Protein AF-A0A164PTH0-F1 (afdb_monomer_lite)

Secondary structure (DSSP, 8-state):
----TT--------EEEEEEETTEEEEEEE-TTTT-SS-EEEETT--TT---SB--S--TT-EEEEEEEE-TTSSEEEEEEEEEETTEEEEEEEEEE-SS----HHHHS----TT-SEEEEEEE-TT--EEEEEEEE---GGG-EEEEEEE-TTSPEEEEEEEHHHHHH-SS--HHHHHHHHHHHHHTT-SSTTHHHHHHHHHHHHHH-HHHHHHHHHHHHHHHHHHHT-

Radius of gyration: 20.99 Å; chains: 1; bounding box: 50×51×60 Å

Structure (mmCIF, N/CA/C/O backbone):
data_AF-A0A164PTH0-F1
#
_entry.id   AF-A0A164PTH0-F1
#
loop_
_atom_site.group_PDB
_atom_site.id
_atom_site.type_symbol
_atom_site.label_atom_id
_atom_site.label_alt_id
_atom_site.label_comp_id
_atom_site.label_asym_id
_atom_site.label_entity_id
_atom_site.label_seq_id
_atom_site.pdbx_PDB_ins_code
_atom_site.Cartn_x
_atom_site.Cartn_y
_atom_site.Cartn_z
_atom_site.occupancy
_atom_site.B_iso_or_equiv
_atom_site.auth_seq_id
_atom_site.auth_comp_id
_atom_site.auth_asym_id
_atom_site.auth_atom_id
_atom_site.pdbx_PDB_model_num
ATOM 1 N N . MET A 1 1 ? -4.132 -28.327 -14.545 1.00 36.31 1 MET A N 1
ATOM 2 C CA . MET A 1 1 ? -3.589 -27.050 -14.034 1.00 36.31 1 MET A CA 1
ATOM 3 C C . MET A 1 1 ? -3.801 -27.037 -12.522 1.00 36.31 1 MET A C 1
ATOM 5 O O . MET A 1 1 ? -4.915 -26.802 -12.074 1.00 36.31 1 MET A O 1
ATOM 9 N N . ARG A 1 2 ? -2.804 -27.461 -11.731 1.00 29.31 2 ARG A N 1
ATOM 10 C CA . ARG A 1 2 ? -2.902 -27.442 -10.261 1.00 29.31 2 ARG A CA 1
ATOM 11 C C . ARG A 1 2 ? -2.771 -25.983 -9.823 1.00 29.31 2 ARG A C 1
ATOM 13 O O . ARG A 1 2 ? -1.712 -25.403 -10.029 1.00 29.31 2 ARG A O 1
ATOM 20 N N . ARG A 1 3 ? -3.843 -25.388 -9.288 1.00 34.69 3 ARG A N 1
ATOM 21 C CA . ARG A 1 3 ? -3.743 -24.124 -8.548 1.00 34.69 3 ARG A CA 1
ATOM 22 C C . ARG A 1 3 ? -2.882 -24.399 -7.324 1.00 34.69 3 ARG A C 1
ATOM 24 O O . ARG A 1 3 ? -3.254 -25.224 -6.492 1.00 34.69 3 ARG A O 1
ATOM 31 N N . ASP A 1 4 ? -1.723 -23.763 -7.272 1.00 40.53 4 ASP A N 1
ATOM 32 C CA . ASP A 1 4 ? -0.944 -23.665 -6.050 1.00 40.53 4 ASP A CA 1
ATOM 33 C C . ASP A 1 4 ? -1.793 -22.908 -5.019 1.00 40.53 4 ASP A C 1
ATOM 35 O O . ASP A 1 4 ? -2.211 -21.778 -5.254 1.00 40.53 4 ASP A O 1
ATOM 39 N N . THR A 1 5 ? -2.136 -23.564 -3.915 1.00 41.53 5 THR A N 1
ATOM 40 C CA . THR A 1 5 ? -2.961 -23.001 -2.837 1.00 41.53 5 THR A CA 1
ATOM 41 C C . THR A 1 5 ? -2.128 -22.216 -1.820 1.00 41.53 5 THR A C 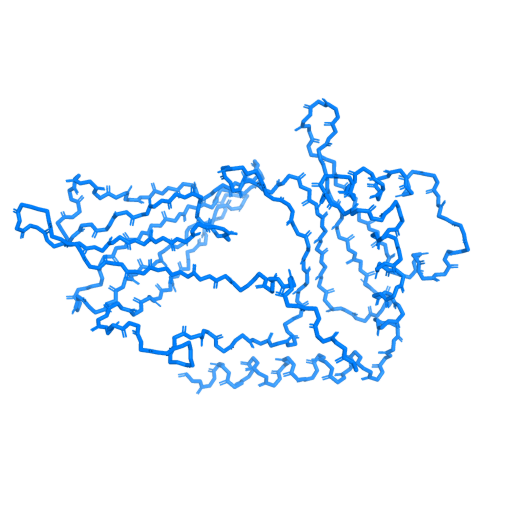1
ATOM 43 O O . THR A 1 5 ? -2.634 -21.891 -0.749 1.00 41.53 5 THR A O 1
ATOM 46 N N . ARG A 1 6 ? -0.841 -21.951 -2.102 1.00 40.50 6 ARG A N 1
ATOM 47 C CA . ARG A 1 6 ? 0.079 -21.245 -1.191 1.00 40.50 6 ARG A CA 1
ATOM 48 C C . ARG A 1 6 ? 0.377 -19.806 -1.583 1.00 40.50 6 ARG A C 1
ATOM 50 O O . ARG A 1 6 ? 1.085 -19.121 -0.849 1.00 40.50 6 ARG A O 1
ATOM 57 N N . THR A 1 7 ? -0.168 -19.309 -2.687 1.00 40.03 7 THR A N 1
ATOM 58 C CA . THR A 1 7 ? -0.122 -17.876 -2.968 1.00 40.03 7 THR A CA 1
ATOM 59 C C . THR A 1 7 ? -1.185 -17.194 -2.117 1.00 40.03 7 THR A C 1
ATOM 61 O O . THR A 1 7 ? -2.333 -17.055 -2.530 1.00 40.03 7 THR A O 1
ATOM 64 N N . SER A 1 8 ? -0.808 -16.811 -0.895 1.00 37.47 8 SER A N 1
ATOM 65 C CA . SER A 1 8 ? -1.530 -15.775 -0.162 1.00 37.47 8 SER A CA 1
ATOM 66 C C . SER A 1 8 ? -1.423 -14.505 -1.000 1.00 37.47 8 SER A C 1
ATOM 68 O O . SER A 1 8 ? -0.390 -13.830 -0.996 1.00 37.47 8 SER A O 1
ATOM 70 N N . GLU A 1 9 ? -2.447 -14.222 -1.805 1.00 41.91 9 GLU A N 1
ATOM 71 C CA . GLU A 1 9 ? -2.636 -12.867 -2.296 1.00 41.91 9 GLU A CA 1
ATOM 72 C C . GLU A 1 9 ? -2.712 -11.995 -1.042 1.00 41.91 9 GLU A C 1
ATOM 74 O O . GLU A 1 9 ? -3.534 -12.242 -0.161 1.00 41.91 9 GLU A O 1
ATOM 79 N N . LYS A 1 10 ? -1.777 -11.047 -0.898 1.00 48.31 10 LYS A N 1
ATOM 80 C CA . LYS A 1 10 ? -1.760 -10.094 0.217 1.00 48.31 10 LYS A CA 1
ATOM 81 C C . LYS A 1 10 ? -2.970 -9.169 0.084 1.00 48.31 10 LYS A C 1
ATOM 83 O O . LYS A 1 10 ? -2.839 -8.006 -0.298 1.00 48.31 10 LYS A O 1
ATOM 88 N N . GLU A 1 11 ? -4.151 -9.683 0.386 1.00 55.75 11 GLU A N 1
ATOM 89 C CA . GLU A 1 11 ? -5.319 -8.865 0.625 1.00 55.75 11 GLU A CA 1
ATOM 90 C C . GLU A 1 11 ? -5.131 -8.197 1.978 1.00 55.75 11 GLU A C 1
ATOM 92 O O . GLU A 1 11 ? -4.875 -8.821 3.009 1.00 55.75 11 GLU A O 1
ATOM 97 N N . HIS A 1 12 ? -5.157 -6.875 1.942 1.00 66.94 12 HIS A N 1
ATOM 98 C CA . HIS A 1 12 ? -5.030 -6.079 3.135 1.00 66.94 12 HIS A CA 1
ATOM 99 C C . HIS A 1 12 ? -6.406 -5.955 3.791 1.00 66.94 12 HIS A C 1
ATOM 101 O O . HIS A 1 12 ? -7.349 -5.499 3.146 1.00 66.94 12 HIS A O 1
ATOM 107 N N . VAL A 1 13 ? -6.503 -6.345 5.061 1.00 73.19 13 VAL A N 1
ATOM 108 C CA . VAL A 1 13 ? -7.739 -6.303 5.844 1.00 73.19 13 VAL A CA 1
ATOM 109 C C . VAL A 1 13 ? -7.560 -5.342 7.014 1.00 73.19 13 VAL A C 1
ATOM 111 O O . VAL A 1 13 ? -6.565 -5.419 7.734 1.00 73.19 13 VAL A O 1
ATOM 114 N N . VAL A 1 14 ? -8.552 -4.475 7.212 1.00 82.56 14 VAL A N 1
ATOM 115 C CA . VAL A 1 14 ? -8.720 -3.681 8.432 1.00 82.56 14 VAL A CA 1
ATOM 116 C C . VAL A 1 14 ? -9.814 -4.335 9.266 1.00 82.56 14 VAL A C 1
ATOM 118 O O . VAL A 1 14 ? -10.911 -4.581 8.766 1.00 82.56 14 VAL A O 1
ATOM 121 N N . ILE A 1 15 ? -9.528 -4.618 10.535 1.00 87.25 15 ILE A N 1
ATOM 122 C CA . ILE A 1 15 ? -10.497 -5.196 11.473 1.00 87.25 15 ILE A CA 1
ATOM 123 C C . ILE A 1 15 ? -10.914 -4.119 12.468 1.00 87.25 15 ILE A C 1
ATOM 125 O O . ILE A 1 15 ? -10.059 -3.481 13.081 1.00 87.25 15 ILE A O 1
ATOM 129 N N . ALA A 1 16 ? -12.220 -3.951 12.660 1.00 91.19 16 ALA A N 1
ATOM 130 C CA . ALA A 1 16 ? -12.790 -3.119 13.710 1.00 91.19 16 ALA A CA 1
ATOM 131 C C . ALA A 1 16 ? -13.497 -3.996 14.748 1.00 91.19 16 ALA A C 1
ATOM 133 O O . ALA A 1 16 ? -14.361 -4.801 14.405 1.00 91.19 16 ALA A O 1
ATOM 134 N N . LEU A 1 17 ? -13.132 -3.837 16.018 1.00 92.88 17 LEU A N 1
ATOM 135 C CA . LEU A 1 17 ? -13.728 -4.552 17.143 1.00 92.88 17 LEU A CA 1
ATOM 136 C C . LEU A 1 17 ? -14.350 -3.543 18.102 1.00 92.88 17 LEU A C 1
ATOM 138 O O . LEU A 1 17 ? -13.652 -2.678 18.627 1.00 92.88 17 LEU A O 1
ATOM 142 N N . ASN A 1 18 ? -15.648 -3.668 18.361 1.00 92.44 18 ASN A N 1
ATOM 143 C CA . ASN A 1 18 ? -16.296 -2.889 19.412 1.00 92.44 18 ASN A CA 1
ATOM 144 C C . ASN A 1 18 ? -15.846 -3.427 20.775 1.00 92.44 18 ASN A C 1
ATOM 146 O O . ASN A 1 18 ? -15.890 -4.634 21.016 1.00 92.44 18 ASN A O 1
ATOM 150 N N . ILE A 1 19 ? -15.406 -2.534 21.656 1.00 94.06 19 ILE A N 1
ATOM 151 C CA . ILE A 1 19 ? -14.901 -2.864 22.989 1.00 94.06 19 ILE A CA 1
ATOM 152 C C . ILE A 1 19 ? -15.673 -2.092 24.059 1.00 94.06 19 ILE A C 1
ATOM 154 O O . ILE A 1 19 ? -16.188 -1.000 23.817 1.00 94.06 19 ILE A O 1
ATOM 158 N N . SER A 1 20 ? -15.726 -2.662 25.259 1.00 94.50 20 SER A N 1
ATOM 159 C CA . SER A 1 20 ? -16.218 -1.994 26.461 1.00 94.50 20 SER A CA 1
ATOM 160 C C . SER A 1 20 ? -15.202 -2.191 27.578 1.00 94.50 20 SER A C 1
ATOM 162 O O . SER A 1 20 ? -14.828 -3.325 27.882 1.00 94.50 20 SER A O 1
ATOM 164 N N . LEU A 1 21 ? -14.727 -1.090 28.154 1.00 93.19 21 LEU A N 1
ATOM 165 C CA . LEU A 1 21 ? -13.748 -1.072 29.238 1.00 93.19 21 LEU A CA 1
ATOM 166 C C . LEU A 1 21 ? -14.359 -0.327 30.419 1.00 93.19 21 LEU A C 1
ATOM 168 O O . LEU A 1 21 ? -14.537 0.886 30.358 1.00 93.19 21 LEU A O 1
ATOM 172 N N . GLU A 1 22 ? -14.703 -1.056 31.481 1.00 93.69 22 GLU A N 1
ATOM 173 C CA . GLU A 1 22 ? -15.307 -0.479 32.696 1.00 93.69 22 GLU A CA 1
ATOM 174 C C . GLU A 1 22 ? -16.565 0.366 32.397 1.00 93.69 22 GLU A C 1
ATOM 176 O O . GLU A 1 22 ? -16.780 1.428 32.971 1.00 93.69 22 GLU A O 1
ATOM 181 N N . GLY A 1 23 ? -17.390 -0.086 31.446 1.00 93.81 23 GLY A N 1
ATOM 182 C CA . GLY A 1 23 ? -18.605 0.618 31.018 1.00 93.81 23 GLY A CA 1
ATOM 183 C C . GLY A 1 23 ? -18.378 1.730 29.988 1.00 93.81 23 GLY A C 1
ATOM 184 O O . GLY A 1 23 ? -19.348 2.285 29.479 1.00 93.81 23 GLY A O 1
ATOM 185 N N . ARG A 1 24 ? -17.124 2.029 29.633 1.00 95.00 24 ARG A N 1
ATOM 186 C CA . ARG A 1 24 ? -16.774 2.992 28.583 1.00 95.00 24 ARG A CA 1
ATOM 187 C C . ARG A 1 24 ? -16.676 2.297 27.235 1.00 95.00 24 ARG A C 1
ATOM 189 O O . ARG A 1 24 ? -15.965 1.300 27.097 1.00 95.00 24 ARG A O 1
ATOM 196 N N . VAL A 1 25 ? -17.368 2.836 26.239 1.00 94.31 25 VAL A N 1
ATOM 197 C CA . VAL A 1 25 ? -17.436 2.258 24.895 1.00 94.31 25 VAL A CA 1
ATOM 198 C C . VAL A 1 25 ? -16.255 2.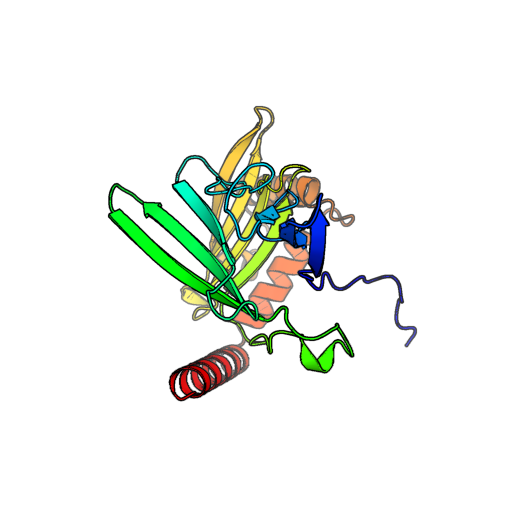730 24.050 1.00 94.31 25 VAL A C 1
ATOM 200 O O . VAL A 1 25 ? -15.795 3.872 24.147 1.00 94.31 25 VAL A O 1
ATOM 203 N N . GLY A 1 26 ? -15.758 1.841 23.198 1.00 94.62 26 GLY A N 1
ATOM 204 C CA . GLY A 1 26 ? -14.747 2.183 22.216 1.00 94.62 26 GLY A CA 1
ATOM 205 C C . GLY A 1 26 ? -14.695 1.215 21.045 1.00 94.62 26 GLY A C 1
ATOM 206 O O . GLY A 1 26 ? -15.433 0.233 20.975 1.00 94.62 26 GLY A O 1
ATOM 207 N N . VAL A 1 27 ? -13.775 1.496 20.130 1.00 95.62 27 VAL A N 1
ATOM 208 C CA . VAL A 1 27 ? -13.462 0.657 18.974 1.00 95.62 27 VAL A CA 1
ATOM 209 C C . VAL A 1 27 ? -11.958 0.415 18.929 1.00 95.62 27 VAL A C 1
ATOM 211 O O . VAL A 1 27 ? -11.161 1.340 19.081 1.00 95.62 27 VAL A O 1
ATOM 214 N N . LEU A 1 28 ? -11.563 -0.832 18.707 1.00 95.19 28 LEU A N 1
ATOM 215 C CA . LEU A 1 28 ? -10.195 -1.242 18.425 1.00 95.19 28 LEU A CA 1
ATOM 216 C C . LEU A 1 28 ? -10.051 -1.486 16.921 1.00 95.19 28 LEU A C 1
ATOM 218 O O . LEU A 1 28 ? -10.720 -2.360 16.373 1.00 95.19 28 LEU A O 1
ATOM 222 N N . ILE A 1 29 ? -9.167 -0.734 16.267 1.00 92.62 29 ILE A N 1
ATOM 223 C CA . ILE A 1 29 ? -8.817 -0.915 14.855 1.00 92.62 29 ILE A CA 1
ATOM 224 C C . ILE A 1 29 ? -7.488 -1.663 14.749 1.00 92.62 29 ILE A C 1
ATOM 226 O O . ILE A 1 29 ? -6.478 -1.258 15.336 1.00 92.62 29 ILE A O 1
ATOM 230 N N . LEU A 1 30 ? -7.488 -2.739 13.965 1.00 89.62 30 LEU A N 1
ATOM 231 C CA . LEU A 1 30 ? -6.312 -3.514 13.591 1.00 89.62 30 LEU A CA 1
ATOM 232 C C . LEU A 1 30 ? -6.107 -3.393 12.078 1.00 89.62 30 LEU A C 1
ATOM 234 O O . LEU A 1 30 ? -6.793 -4.034 11.289 1.00 89.62 30 LEU A O 1
ATOM 238 N N . ASP A 1 31 ? -5.147 -2.556 11.701 1.00 80.12 31 ASP A N 1
ATOM 239 C CA . ASP A 1 31 ? -4.709 -2.283 10.323 1.00 80.12 31 ASP A CA 1
ATOM 240 C C . ASP A 1 31 ? -3.244 -2.758 10.131 1.00 80.12 31 ASP A C 1
ATOM 242 O O . ASP A 1 31 ? -2.400 -2.170 9.447 1.00 80.12 31 ASP A O 1
ATOM 246 N N . THR A 1 32 ? -2.884 -3.833 10.839 1.00 62.47 32 THR A N 1
ATOM 247 C CA . THR A 1 32 ? -1.504 -4.315 10.905 1.00 62.47 32 THR A CA 1
ATOM 248 C C . THR A 1 32 ? -1.106 -4.944 9.573 1.00 62.47 32 THR A C 1
ATOM 250 O O . THR A 1 32 ? -1.461 -6.083 9.284 1.00 62.47 32 THR A O 1
ATOM 253 N N . GLY A 1 33 ? -0.356 -4.201 8.756 1.00 54.16 33 GLY A N 1
ATOM 254 C CA . GLY A 1 33 ? 0.226 -4.714 7.511 1.00 54.16 33 GLY A CA 1
ATOM 255 C C . GLY A 1 33 ? 0.267 -3.733 6.342 1.00 54.16 33 GLY A C 1
ATOM 256 O O . GLY A 1 33 ? 0.946 -4.022 5.356 1.00 54.16 33 GLY A O 1
ATOM 257 N N . TYR A 1 34 ? -0.399 -2.576 6.433 1.00 63.81 34 TYR A N 1
ATOM 258 C CA . TYR A 1 34 ? -0.449 -1.632 5.312 1.00 63.81 34 TYR A CA 1
ATOM 259 C C . TYR A 1 34 ? -0.136 -0.196 5.714 1.00 63.81 34 TYR A C 1
ATOM 261 O O . TYR A 1 34 ? 0.903 0.327 5.289 1.00 63.81 34 TYR A O 1
ATOM 269 N N . HIS A 1 35 ? -0.967 0.425 6.556 1.00 64.50 35 HIS A N 1
ATOM 270 C CA . HIS A 1 35 ? -0.771 1.824 6.935 1.00 64.50 35 HIS A CA 1
ATOM 271 C C . HIS A 1 35 ? -0.405 2.029 8.405 1.00 64.50 35 HIS A C 1
ATOM 273 O O . HIS A 1 35 ? 0.385 2.933 8.692 1.00 64.50 35 HIS A O 1
ATOM 279 N N . VAL A 1 36 ? -0.905 1.197 9.325 1.00 77.56 36 VAL A N 1
ATOM 280 C CA . VAL A 1 36 ? -0.664 1.375 10.764 1.00 77.56 36 VAL A CA 1
ATOM 281 C C . VAL A 1 36 ? 0.032 0.154 11.388 1.00 77.56 36 VAL A C 1
ATOM 283 O O . VAL A 1 36 ? -0.525 -0.937 11.425 1.00 77.56 36 VAL A O 1
ATOM 286 N N . PRO A 1 37 ? 1.244 0.303 11.955 1.00 73.44 37 PRO A N 1
ATOM 287 C CA . PRO A 1 37 ? 2.018 -0.825 12.489 1.00 73.44 37 PRO A CA 1
ATOM 288 C C . PRO A 1 37 ? 1.599 -1.264 13.900 1.00 73.44 37 PRO A C 1
ATOM 290 O O . PRO A 1 37 ? 2.345 -1.964 14.579 1.00 73.44 37 PRO A O 1
ATOM 293 N N . ARG A 1 38 ? 0.456 -0.788 14.395 1.00 82.06 38 ARG A N 1
ATOM 294 C CA . ARG A 1 38 ? 0.022 -0.978 15.779 1.00 82.06 38 ARG A CA 1
ATOM 295 C C . ARG A 1 38 ? -1.502 -0.994 15.888 1.00 82.06 38 ARG A C 1
ATOM 297 O O . ARG A 1 38 ? -2.162 -0.373 15.058 1.00 82.06 38 ARG A O 1
ATOM 304 N N . PRO A 1 39 ? -2.064 -1.624 16.925 1.00 89.62 39 PRO A N 1
ATOM 305 C CA . PRO A 1 39 ? -3.471 -1.449 17.253 1.00 89.62 39 PRO A CA 1
ATOM 306 C C . PRO A 1 39 ? -3.794 0.018 17.569 1.00 89.62 39 PRO A C 1
ATOM 308 O O . PRO A 1 39 ? -2.990 0.712 18.200 1.00 89.62 39 PRO A O 1
ATOM 311 N N . VAL A 1 40 ? -4.970 0.482 17.149 1.00 93.06 40 VAL A N 1
ATOM 312 C CA . VAL A 1 40 ? -5.482 1.822 17.466 1.00 93.06 40 VAL A CA 1
ATOM 313 C C . VAL A 1 40 ? -6.732 1.673 18.320 1.00 93.06 40 VAL A C 1
ATOM 315 O O . VAL A 1 40 ? -7.722 1.100 17.877 1.00 93.06 40 VAL A O 1
ATOM 318 N N . ILE A 1 41 ? -6.682 2.188 19.545 1.00 95.75 41 ILE A N 1
ATOM 319 C CA . ILE A 1 41 ? -7.817 2.198 20.471 1.00 95.75 41 ILE A CA 1
ATOM 320 C C . ILE A 1 41 ? -8.503 3.559 20.412 1.00 95.7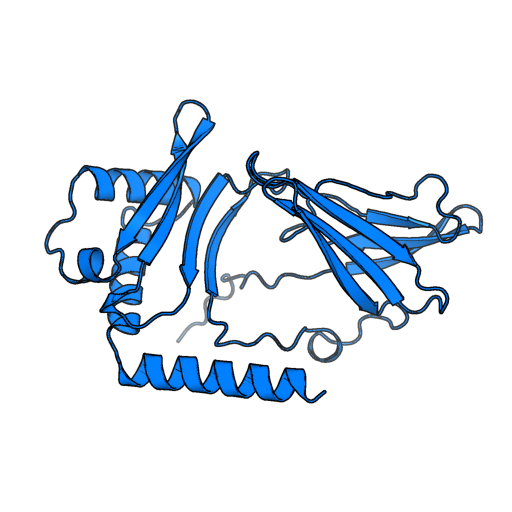5 41 ILE A C 1
ATOM 322 O O . ILE A 1 41 ? -7.867 4.599 20.600 1.00 95.75 41 ILE A O 1
ATOM 326 N N . ILE A 1 42 ? -9.811 3.536 20.186 1.00 96.62 42 ILE A N 1
ATOM 327 C CA . ILE A 1 42 ? -10.660 4.708 20.015 1.00 96.62 42 ILE A CA 1
ATOM 328 C C . ILE A 1 42 ? -11.730 4.661 21.099 1.00 96.62 42 ILE A C 1
ATOM 330 O O . ILE A 1 42 ? -12.763 4.024 20.924 1.00 96.62 42 ILE A O 1
ATOM 334 N N . MET A 1 43 ? -11.485 5.318 22.230 1.00 96.62 43 MET A N 1
ATOM 335 C CA . MET A 1 43 ? -12.517 5.495 23.256 1.00 96.62 43 MET A CA 1
ATOM 336 C C . MET A 1 43 ? -13.443 6.658 22.897 1.00 96.62 43 MET A C 1
ATOM 338 O O . MET A 1 43 ? -12.967 7.682 22.396 1.00 96.62 43 MET A O 1
ATOM 342 N N . GLU A 1 44 ? -14.738 6.508 23.177 1.00 95.50 44 GLU A N 1
ATOM 343 C CA . GLU A 1 44 ? -15.753 7.555 22.991 1.00 95.50 44 GLU A CA 1
ATOM 344 C C . GLU A 1 44 ? -15.447 8.810 23.829 1.00 95.50 44 GLU A C 1
ATOM 346 O O . GLU A 1 44 ? -15.516 9.931 23.327 1.00 95.50 44 GLU A O 1
ATOM 351 N N . ASP A 1 45 ? -15.007 8.616 25.075 1.00 95.25 45 ASP A N 1
ATOM 352 C CA . ASP A 1 45 ? -14.631 9.680 26.017 1.00 95.25 45 ASP A CA 1
ATOM 353 C C . ASP A 1 45 ? -13.277 10.347 25.705 1.00 95.25 45 ASP A C 1
ATOM 355 O O . ASP A 1 45 ? -12.917 11.349 26.323 1.00 95.25 45 ASP A O 1
ATOM 359 N N . ARG A 1 46 ? -12.517 9.793 24.748 1.00 95.75 46 ARG A N 1
ATOM 360 C CA . ARG A 1 46 ? -11.146 10.194 24.380 1.00 95.75 46 ARG A CA 1
ATOM 361 C C . ARG A 1 46 ? -10.131 10.144 25.529 1.00 95.75 46 ARG A C 1
ATOM 363 O O . ARG A 1 46 ? -9.039 10.700 25.399 1.00 95.75 46 ARG A O 1
ATOM 370 N N . LEU A 1 47 ? -10.448 9.467 26.628 1.00 95.75 47 LEU A N 1
ATOM 371 C CA . LEU A 1 47 ? -9.526 9.257 27.740 1.00 95.75 47 LEU A CA 1
ATOM 372 C C . LEU A 1 47 ? -8.710 7.985 27.515 1.00 95.75 47 LEU A C 1
ATOM 374 O O . LEU A 1 47 ? -9.049 7.140 26.685 1.00 95.75 47 LEU A O 1
ATOM 378 N N . TYR A 1 48 ? -7.620 7.825 28.270 1.00 94.69 48 TYR A N 1
ATOM 379 C CA . TYR A 1 48 ? -6.818 6.601 28.234 1.00 94.69 48 TYR A CA 1
ATOM 380 C C . TYR A 1 48 ? -7.727 5.355 28.368 1.00 94.69 48 TYR A C 1
ATOM 382 O O . TYR A 1 48 ? -8.588 5.326 29.262 1.00 94.69 48 TYR A O 1
ATOM 390 N N . PRO A 1 49 ? -7.572 4.334 27.498 1.00 95.19 49 PRO A N 1
ATOM 391 C CA . PRO A 1 49 ? -6.460 4.083 26.561 1.00 95.19 49 PRO A CA 1
ATOM 392 C C . PRO A 1 49 ? -6.618 4.630 25.120 1.00 95.19 49 PRO A C 1
ATOM 394 O O . PRO A 1 49 ? -6.014 4.087 24.195 1.00 95.19 49 PRO A O 1
ATOM 397 N N . HIS A 1 50 ? -7.397 5.695 24.891 1.00 96.56 50 HIS A N 1
ATOM 398 C CA . HIS A 1 50 ? -7.521 6.341 23.575 1.00 96.56 50 HIS A CA 1
ATOM 399 C C . HIS A 1 50 ? -6.152 6.715 22.971 1.00 96.56 50 HIS A C 1
ATOM 401 O O . HIS A 1 50 ? -5.297 7.298 23.636 1.00 96.56 50 HIS A O 1
ATOM 407 N N . THR A 1 51 ? -5.948 6.394 21.691 1.00 95.19 51 THR A N 1
ATOM 408 C CA . THR A 1 51 ? -4.639 6.515 21.024 1.00 95.19 51 THR A CA 1
ATOM 409 C C . THR A 1 51 ? -4.290 7.945 20.603 1.00 95.19 51 THR A C 1
ATOM 411 O O . THR A 1 51 ? -3.123 8.329 20.686 1.00 95.19 51 THR A O 1
ATOM 414 N N . GLY A 1 52 ? -5.268 8.728 20.139 1.00 93.38 52 GLY A N 1
ATOM 415 C CA . GLY A 1 52 ? -5.054 10.084 19.625 1.00 93.38 52 GLY A CA 1
ATOM 416 C C . GLY A 1 52 ? -4.164 10.146 18.378 1.00 93.38 52 GLY A C 1
ATOM 417 O O . GLY A 1 52 ? -4.030 9.173 17.635 1.00 93.38 52 GLY A O 1
ATOM 418 N N . TRP A 1 53 ? -3.539 11.306 18.151 1.00 92.50 53 TRP A N 1
ATOM 419 C CA . TRP A 1 53 ? -2.660 11.542 17.004 1.00 92.50 53 TRP A CA 1
ATOM 420 C C . TRP A 1 53 ? -1.362 10.741 17.079 1.00 92.50 53 TRP A C 1
ATOM 422 O O . TRP A 1 53 ? -0.666 10.739 18.096 1.00 92.50 53 TRP A O 1
ATOM 432 N N . PHE A 1 54 ? -0.962 10.140 15.961 1.00 88.75 54 PHE A N 1
ATOM 433 C CA . PHE A 1 54 ? 0.292 9.405 15.887 1.00 88.75 54 PHE A CA 1
ATOM 434 C C . PHE A 1 54 ? 0.930 9.391 14.511 1.00 88.75 54 PHE A C 1
ATOM 436 O O . PHE A 1 54 ? 0.270 9.574 13.499 1.00 88.75 54 PHE A O 1
ATOM 443 N N . LYS A 1 55 ? 2.237 9.127 14.470 1.00 84.62 55 LYS A N 1
ATOM 444 C CA . LYS A 1 55 ? 2.964 8.917 13.220 1.00 84.62 55 LYS A CA 1
ATOM 445 C C . LYS A 1 55 ? 2.797 7.451 12.777 1.00 84.62 55 LYS A C 1
ATOM 447 O O . LYS A 1 55 ? 3.358 6.582 13.450 1.00 84.62 55 LYS A O 1
ATOM 452 N N . PRO A 1 56 ? 2.056 7.140 11.695 1.00 73.62 56 PRO A N 1
ATOM 453 C CA . PRO A 1 56 ? 2.214 5.854 11.018 1.00 73.62 56 PRO A CA 1
ATOM 454 C C . PRO A 1 56 ? 3.659 5.778 10.503 1.00 73.62 56 PRO A C 1
ATOM 456 O O . PRO A 1 56 ? 4.209 6.803 10.097 1.00 73.62 56 PRO A O 1
ATOM 459 N N . GLY A 1 57 ? 4.318 4.620 10.579 1.00 65.44 57 GLY A N 1
ATOM 460 C CA . GLY A 1 57 ? 5.727 4.470 10.172 1.00 65.44 57 GLY A CA 1
ATOM 461 C C . GLY A 1 57 ? 6.048 5.148 8.825 1.00 65.44 57 GLY A C 1
ATOM 462 O O . GLY A 1 57 ? 5.192 5.241 7.946 1.00 65.44 57 GLY A O 1
ATOM 463 N N . GLY A 1 58 ? 7.266 5.671 8.649 1.00 59.97 58 GLY A N 1
ATOM 464 C CA . GLY A 1 58 ? 7.598 6.445 7.445 1.00 59.97 58 GLY A CA 1
ATOM 465 C C . GLY A 1 58 ? 8.918 7.217 7.494 1.00 59.97 58 GLY A C 1
ATOM 466 O O . GLY A 1 58 ? 9.482 7.463 8.564 1.00 59.97 58 GLY A O 1
ATOM 467 N N . THR A 1 59 ? 9.391 7.616 6.310 1.00 53.25 59 THR A N 1
ATOM 468 C CA . THR A 1 59 ? 10.699 8.255 6.081 1.00 53.25 59 THR A CA 1
ATOM 469 C C . THR A 1 59 ? 10.777 9.673 6.669 1.00 53.25 59 THR A C 1
ATOM 471 O O . THR A 1 59 ? 9.774 10.278 7.051 1.00 53.25 59 THR A O 1
ATOM 474 N N . SER A 1 60 ? 11.989 10.220 6.787 1.00 56.84 60 SER A N 1
ATOM 475 C CA . SER A 1 60 ? 12.254 11.545 7.374 1.00 56.84 60 SER A CA 1
ATOM 476 C C . SER A 1 60 ? 11.773 12.730 6.521 1.00 56.84 60 SER A C 1
ATOM 478 O O . SER A 1 60 ? 11.740 13.853 7.019 1.00 56.84 60 SER A O 1
ATOM 480 N N . ARG A 1 61 ? 11.394 12.506 5.253 1.00 57.50 61 ARG A N 1
ATOM 481 C CA . ARG A 1 61 ? 11.082 13.574 4.281 1.00 57.50 61 ARG A CA 1
ATOM 482 C C . ARG A 1 61 ? 9.645 14.113 4.355 1.00 57.50 61 ARG A C 1
ATOM 484 O O . ARG A 1 61 ? 9.407 15.228 3.901 1.00 57.50 61 ARG A O 1
ATOM 491 N N . SER A 1 62 ? 8.700 13.363 4.920 1.00 62.53 62 SER A N 1
ATOM 492 C CA . SER A 1 62 ? 7.294 13.774 5.065 1.00 62.53 62 SER A CA 1
ATOM 493 C C . SER A 1 62 ? 6.772 13.405 6.449 1.00 62.53 62 SER A C 1
ATOM 495 O O . SER A 1 62 ? 6.900 12.255 6.880 1.00 62.53 62 SER A O 1
ATOM 497 N N . ARG A 1 63 ? 6.154 14.362 7.153 1.00 77.94 63 ARG A N 1
ATOM 498 C CA . ARG A 1 63 ? 5.502 14.088 8.439 1.00 77.94 63 ARG A CA 1
ATOM 499 C C . ARG A 1 63 ? 4.018 13.856 8.189 1.00 77.94 63 ARG A C 1
ATOM 501 O O . ARG A 1 63 ? 3.252 14.807 8.095 1.00 77.94 63 ARG A O 1
ATOM 508 N N . ARG A 1 64 ? 3.636 12.585 8.089 1.00 85.06 64 ARG A N 1
ATOM 509 C CA . ARG A 1 64 ? 2.238 12.148 8.075 1.00 85.06 64 ARG A CA 1
ATOM 510 C C . ARG A 1 64 ? 1.824 11.766 9.495 1.00 85.06 64 ARG A C 1
ATOM 512 O O . ARG A 1 64 ? 2.597 11.107 10.192 1.00 85.06 64 ARG A O 1
ATOM 519 N N . LEU A 1 65 ? 0.656 12.211 9.938 1.00 88.88 65 LEU A N 1
ATOM 520 C CA . LEU A 1 65 ? 0.064 11.900 11.237 1.00 88.88 65 LEU A CA 1
ATOM 521 C C . LEU A 1 65 ? -1.358 11.398 11.024 1.00 88.88 65 LEU A C 1
ATOM 523 O O . LEU A 1 65 ? -2.083 11.959 10.209 1.00 88.88 65 LEU A O 1
ATOM 527 N N . TYR A 1 66 ? -1.745 10.364 11.756 1.00 91.44 66 TYR A N 1
ATOM 528 C CA . TYR A 1 66 ? -3.087 9.798 11.745 1.00 91.44 66 TYR A CA 1
ATOM 529 C C . TYR A 1 66 ? -3.776 10.027 13.076 1.00 91.44 66 TYR A C 1
ATOM 531 O O . TYR A 1 66 ? -3.123 10.016 14.120 1.00 91.44 66 TYR A O 1
ATOM 539 N N . ASN A 1 67 ? -5.092 10.170 13.031 1.00 94.06 67 ASN A N 1
ATOM 540 C CA . ASN A 1 67 ? -5.951 10.212 14.199 1.00 94.06 67 ASN A CA 1
ATOM 541 C C . ASN A 1 67 ? -7.253 9.485 13.895 1.00 94.06 67 ASN A C 1
ATOM 543 O O . ASN A 1 67 ? -7.804 9.624 12.809 1.00 94.06 67 ASN A O 1
ATOM 547 N N . TYR A 1 68 ? -7.726 8.706 14.860 1.00 94.81 68 TYR A N 1
ATOM 548 C CA . TYR A 1 68 ? -8.965 7.959 14.733 1.00 94.81 68 TYR A CA 1
ATOM 549 C C . TYR A 1 68 ? -9.898 8.367 15.863 1.00 94.81 68 TYR A C 1
ATOM 551 O O . TYR A 1 68 ? -9.527 8.305 17.037 1.00 94.81 68 TYR A O 1
ATOM 559 N N . THR A 1 69 ? -11.109 8.788 15.518 1.00 96.06 69 THR A N 1
ATOM 560 C CA . THR A 1 69 ? -12.120 9.208 16.493 1.00 96.06 69 THR A CA 1
ATOM 561 C C . THR A 1 69 ? -13.462 8.570 16.181 1.00 96.06 69 THR A C 1
ATOM 563 O O . THR A 1 69 ? -13.760 8.256 15.031 1.00 96.06 69 THR A O 1
ATOM 566 N N . LEU A 1 70 ? -14.279 8.339 17.208 1.00 94.62 70 LEU A N 1
ATOM 567 C CA . LEU A 1 70 ? -15.639 7.865 16.992 1.00 94.62 70 LEU A CA 1
ATOM 568 C C . LEU A 1 70 ? -16.468 9.017 16.417 1.00 94.62 70 LEU A C 1
ATOM 570 O O . LEU A 1 70 ? -16.468 10.125 16.960 1.00 94.62 70 LEU A O 1
ATOM 574 N N . HIS A 1 71 ? -17.163 8.763 15.313 1.00 94.25 71 HIS A N 1
ATOM 575 C CA . HIS A 1 71 ? -18.119 9.715 14.769 1.00 94.25 71 HIS A CA 1
ATOM 576 C C . HIS A 1 71 ? -19.297 9.869 15.752 1.00 94.25 71 HIS A C 1
ATOM 578 O O . HIS A 1 71 ? -19.713 8.864 16.330 1.00 94.25 71 HIS A O 1
ATOM 584 N N . PRO A 1 72 ? -19.908 11.061 15.905 1.00 90.00 72 PRO A N 1
ATOM 585 C CA . PRO A 1 72 ? -21.014 11.282 16.847 1.00 90.00 72 PRO A CA 1
ATOM 586 C C . PRO A 1 72 ? -22.220 10.346 16.684 1.00 90.00 72 PRO A C 1
ATOM 588 O O . PRO A 1 72 ? -22.982 10.148 17.619 1.00 90.00 72 PRO A O 1
ATOM 591 N N . SER A 1 73 ? -22.405 9.752 15.502 1.00 90.12 73 SER A N 1
ATOM 592 C CA . SER A 1 73 ? -23.455 8.747 15.284 1.00 90.12 73 SER A CA 1
ATOM 593 C C . SER A 1 73 ? -23.174 7.395 15.951 1.00 90.12 73 SER A C 1
ATOM 595 O O . SER A 1 73 ? -24.050 6.534 15.937 1.00 90.12 73 SER A O 1
ATOM 597 N N . GLY A 1 74 ? -21.951 7.154 16.432 1.00 86.50 74 GLY A N 1
ATOM 598 C CA . GLY A 1 74 ? -21.490 5.864 16.954 1.00 86.50 74 GLY A CA 1
ATOM 599 C C . GLY A 1 74 ? -21.365 4.759 15.898 1.00 86.50 74 GLY A C 1
ATOM 600 O O . GLY A 1 74 ? -21.008 3.631 16.223 1.00 86.50 74 GLY A O 1
ATOM 601 N N . ARG A 1 75 ? -21.672 5.059 14.627 1.00 90.31 75 ARG A N 1
ATOM 602 C CA . ARG A 1 75 ? -21.692 4.068 13.537 1.00 90.31 75 ARG A CA 1
ATOM 603 C C . ARG A 1 75 ? -20.432 4.040 12.688 1.00 90.31 75 ARG A C 1
ATOM 605 O O . ARG A 1 75 ? -20.235 3.101 11.920 1.00 90.31 75 ARG A O 1
ATOM 612 N N . TYR A 1 76 ? -19.636 5.095 12.789 1.00 93.25 76 TYR A N 1
ATOM 613 C CA . TYR A 1 76 ? -18.434 5.269 11.999 1.00 93.25 76 TYR A CA 1
ATOM 614 C C . TYR A 1 76 ? -17.264 5.624 12.898 1.00 93.25 76 TYR A C 1
ATOM 616 O O . TYR A 1 76 ? -17.417 6.285 13.927 1.00 93.25 76 TYR A O 1
ATOM 624 N N . VAL A 1 77 ? -16.085 5.247 12.443 1.00 94.44 77 VAL A N 1
ATOM 625 C CA . VAL A 1 77 ? -14.822 5.809 12.885 1.00 94.44 77 VAL A CA 1
ATOM 626 C C . VAL A 1 77 ? -14.374 6.818 11.834 1.00 94.44 77 VAL A C 1
ATOM 628 O O . VAL A 1 77 ? -14.302 6.496 10.649 1.00 94.44 77 VAL A O 1
ATOM 631 N N . LEU A 1 78 ? -14.088 8.039 12.271 1.00 94.56 78 LEU A N 1
ATOM 632 C CA . LEU A 1 78 ? -13.425 9.058 11.473 1.00 94.56 78 LEU A CA 1
ATOM 633 C C . LEU A 1 78 ? -11.918 8.813 11.532 1.00 94.56 78 LEU A C 1
ATOM 635 O O . LEU A 1 78 ? -11.347 8.747 12.622 1.00 94.56 78 LEU A O 1
ATOM 639 N N . TRP A 1 79 ? -11.294 8.681 10.369 1.00 93.00 79 TRP A N 1
ATOM 640 C CA . TRP A 1 79 ? -9.852 8.576 10.204 1.00 93.00 79 TRP A CA 1
ATOM 641 C C . TRP A 1 79 ? -9.334 9.852 9.549 1.00 93.00 79 TRP A C 1
ATOM 643 O O . TRP A 1 79 ? -9.508 10.058 8.351 1.00 93.00 79 TRP A O 1
ATOM 653 N N . ASP A 1 80 ? -8.680 10.692 10.344 1.00 93.00 80 ASP A N 1
ATOM 654 C CA . ASP A 1 80 ? -8.037 11.913 9.879 1.00 93.00 80 ASP A CA 1
ATOM 655 C C . ASP A 1 80 ? -6.563 11.661 9.571 1.00 93.00 80 ASP A C 1
ATOM 657 O O . ASP A 1 80 ? -5.825 11.031 10.341 1.00 93.00 80 ASP A O 1
ATOM 661 N N . VAL A 1 81 ? -6.121 12.215 8.453 1.00 90.81 81 VAL A N 1
ATOM 662 C CA . VAL A 1 81 ? -4.746 12.211 7.987 1.00 90.81 81 VAL A CA 1
ATOM 663 C C . VAL A 1 81 ? -4.283 13.649 7.869 1.00 90.81 81 VAL A C 1
ATOM 665 O O . VAL A 1 81 ? -4.833 14.424 7.100 1.00 90.81 81 VAL A O 1
ATOM 668 N N . LYS A 1 82 ? -3.215 13.982 8.587 1.00 91.31 82 LYS A N 1
ATOM 669 C CA . LYS A 1 82 ? -2.494 15.243 8.443 1.00 91.31 82 LYS A CA 1
ATOM 670 C C . LYS A 1 82 ? -1.156 14.973 7.776 1.00 91.31 82 LYS A C 1
ATOM 672 O O . LYS A 1 82 ? -0.329 14.243 8.327 1.00 91.31 82 LYS A O 1
ATOM 677 N N . GLU A 1 83 ? -0.920 15.555 6.612 1.00 87.75 83 GLU A N 1
ATOM 678 C CA . GLU A 1 83 ? 0.353 15.479 5.906 1.00 87.75 83 GLU A CA 1
ATOM 679 C C . GLU A 1 83 ? 1.030 16.850 5.873 1.00 87.75 83 GLU A C 1
ATOM 681 O O . GLU A 1 83 ? 0.465 17.834 5.414 1.00 87.75 83 GLU A O 1
ATOM 686 N N . ILE A 1 84 ? 2.265 16.912 6.378 1.00 83.62 84 ILE A N 1
ATOM 687 C CA . ILE A 1 84 ? 3.085 18.122 6.369 1.00 83.62 84 ILE A CA 1
ATOM 688 C C . ILE A 1 84 ? 4.254 17.903 5.410 1.00 83.62 84 ILE A C 1
ATOM 690 O O . ILE A 1 84 ? 5.164 17.104 5.682 1.00 83.62 84 ILE A O 1
ATOM 694 N N . ARG A 1 85 ? 4.248 18.636 4.293 1.00 80.19 85 ARG A N 1
ATOM 695 C CA . ARG A 1 85 ? 5.308 18.624 3.274 1.00 80.19 85 ARG A CA 1
ATOM 696 C C . ARG A 1 85 ? 5.805 20.042 3.036 1.00 80.19 85 ARG A C 1
ATOM 698 O O . ARG A 1 85 ? 5.042 20.921 2.663 1.00 80.19 85 ARG A O 1
ATOM 705 N N . LYS A 1 86 ? 7.109 20.269 3.236 1.00 80.00 86 LYS A N 1
ATOM 706 C CA . LYS A 1 86 ? 7.761 21.580 3.022 1.00 80.00 86 LYS A CA 1
ATOM 707 C C . LYS A 1 86 ? 7.039 22.758 3.715 1.00 80.00 86 LYS A C 1
ATOM 709 O O . LYS A 1 86 ? 7.014 23.860 3.185 1.00 80.00 86 LYS A O 1
ATOM 714 N N . GLY A 1 87 ? 6.452 22.517 4.890 1.00 78.81 87 GLY A N 1
ATOM 715 C CA . GLY A 1 87 ? 5.724 23.529 5.665 1.00 78.81 87 GLY A CA 1
ATOM 716 C C . GLY A 1 87 ? 4.257 23.730 5.271 1.00 78.81 87 GLY A C 1
ATOM 717 O O . GLY A 1 87 ? 3.561 24.457 5.969 1.00 78.81 87 GLY A O 1
ATOM 718 N N . ILE A 1 88 ? 3.775 23.072 4.214 1.00 82.56 88 ILE A N 1
ATOM 719 C CA . ILE A 1 88 ? 2.355 23.052 3.845 1.00 82.56 88 ILE A CA 1
ATOM 720 C C . ILE A 1 88 ? 1.694 21.876 4.562 1.00 82.56 88 ILE A C 1
ATOM 722 O O . ILE A 1 88 ? 2.223 20.761 4.533 1.00 82.56 88 ILE A O 1
ATOM 726 N N . GLU A 1 89 ? 0.573 22.150 5.226 1.00 87.12 89 GLU A N 1
ATOM 727 C CA . GLU A 1 89 ? -0.258 21.158 5.902 1.00 87.12 89 GLU A CA 1
ATOM 728 C C . GLU A 1 89 ? -1.506 20.871 5.062 1.00 87.12 89 GLU A C 1
ATOM 730 O O . GLU A 1 89 ? -2.283 21.776 4.768 1.00 87.12 89 GLU A O 1
ATOM 735 N N . GLU A 1 90 ? -1.696 19.605 4.708 1.00 88.88 90 GLU A N 1
ATOM 736 C CA . GLU A 1 90 ? -2.890 19.093 4.040 1.00 88.88 90 GLU A CA 1
ATOM 737 C C . GLU A 1 90 ? -3.595 18.114 4.983 1.00 88.88 90 GLU A C 1
ATOM 739 O O . GLU A 1 90 ? -2.947 17.292 5.642 1.00 88.88 90 GLU A O 1
ATOM 744 N N . CYS A 1 91 ? -4.921 18.225 5.075 1.00 88.75 91 CYS A N 1
ATOM 745 C CA . CYS A 1 91 ? -5.752 17.333 5.875 1.00 88.75 91 CYS A CA 1
ATOM 746 C C . CYS A 1 91 ? -6.749 16.599 4.980 1.00 88.75 91 CYS A C 1
ATOM 748 O O . CYS A 1 91 ? -7.458 17.223 4.193 1.00 88.75 91 CYS A O 1
ATOM 750 N N . GLU A 1 92 ? -6.825 15.287 5.150 1.00 90.19 92 GLU A N 1
ATOM 751 C CA . GLU A 1 92 ? -7.798 14.416 4.499 1.00 90.19 92 GLU A CA 1
ATOM 752 C C . GLU A 1 92 ? -8.512 13.595 5.572 1.00 90.19 92 GLU A C 1
ATOM 754 O O . GLU A 1 92 ? -7.896 13.207 6.567 1.00 90.19 92 GLU A O 1
ATOM 759 N N . SER A 1 93 ? -9.791 13.299 5.362 1.00 89.25 93 SER A N 1
ATOM 760 C CA . SER A 1 93 ? -10.582 12.477 6.281 1.00 89.25 93 SER A CA 1
ATOM 761 C C . SER A 1 93 ? -11.281 11.353 5.527 1.00 89.25 93 SER A C 1
ATOM 763 O O . SER A 1 93 ? -11.816 11.557 4.438 1.00 89.25 93 SER A O 1
ATOM 765 N N . ALA A 1 94 ? -11.312 10.172 6.135 1.00 88.31 94 ALA A N 1
ATOM 766 C CA . ALA A 1 94 ? -12.056 9.011 5.667 1.00 88.31 94 ALA A CA 1
ATOM 767 C C . ALA A 1 94 ? -12.995 8.497 6.767 1.00 88.31 94 ALA A C 1
ATOM 769 O O . ALA A 1 94 ? -12.780 8.739 7.955 1.00 88.31 94 ALA A O 1
ATOM 770 N N . LEU A 1 95 ? -14.038 7.765 6.374 1.00 89.69 95 LEU A N 1
ATOM 771 C CA . LEU A 1 95 ? -14.981 7.127 7.292 1.00 89.69 95 LEU A CA 1
ATOM 772 C C . LEU A 1 95 ? -14.881 5.607 7.179 1.00 89.69 95 LEU A C 1
ATOM 774 O O . LEU A 1 95 ? -14.908 5.052 6.084 1.00 89.69 95 LEU A O 1
ATOM 778 N N . ILE A 1 96 ? -14.823 4.937 8.326 1.00 88.06 96 ILE A N 1
ATOM 779 C CA . ILE A 1 96 ? -14.867 3.478 8.442 1.00 88.06 96 ILE A CA 1
ATOM 780 C C . ILE A 1 96 ? -16.184 3.118 9.116 1.00 88.06 96 ILE A C 1
ATOM 782 O O . ILE A 1 96 ? -16.432 3.544 10.241 1.00 88.06 96 ILE A O 1
ATOM 786 N N . TYR A 1 97 ? -17.044 2.352 8.451 1.00 87.81 97 TYR A N 1
ATOM 787 C CA . TYR A 1 97 ? -18.296 1.885 9.046 1.00 87.81 97 TYR A CA 1
ATOM 788 C C . TYR A 1 97 ? -18.039 0.720 10.009 1.00 87.81 97 TYR A C 1
ATOM 790 O O . TYR A 1 97 ? -17.399 -0.260 9.637 1.00 87.81 97 TYR A O 1
ATOM 798 N N . THR A 1 98 ? -18.537 0.822 11.244 1.00 89.44 98 THR A N 1
ATOM 799 C CA . THR A 1 98 ? -18.260 -0.144 12.330 1.00 89.44 98 THR A CA 1
ATOM 800 C C . THR A 1 98 ? -19.520 -0.673 13.020 1.00 89.44 98 THR A C 1
ATOM 802 O O . THR A 1 98 ? -19.436 -1.424 13.992 1.00 89.44 98 THR A O 1
ATOM 805 N N . HIS A 1 99 ? -20.709 -0.294 12.540 1.00 86.75 99 HIS A N 1
ATOM 806 C CA . HIS A 1 99 ? -21.978 -0.642 13.189 1.00 86.75 99 HIS A CA 1
ATOM 807 C C . HIS A 1 99 ? -22.581 -1.979 12.744 1.00 86.75 99 HIS A C 1
ATOM 809 O O . HIS A 1 99 ? -23.632 -2.379 13.240 1.00 86.75 99 HIS A O 1
ATOM 815 N N . GLN A 1 100 ? -21.946 -2.674 11.805 1.00 83.50 100 GLN A N 1
ATOM 816 C CA . GLN A 1 100 ? -22.403 -3.973 11.333 1.00 83.50 100 GLN A CA 1
ATOM 817 C C . GLN A 1 100 ? -21.289 -4.996 11.488 1.00 83.50 100 GLN A C 1
ATOM 819 O O . GLN A 1 100 ? -20.126 -4.714 11.203 1.00 83.50 100 GLN A O 1
ATOM 824 N N . ALA A 1 101 ? -21.663 -6.187 11.950 1.00 83.94 101 ALA A N 1
ATOM 825 C CA . ALA A 1 101 ? -20.750 -7.313 11.992 1.00 83.94 101 ALA A CA 1
ATOM 826 C C . ALA A 1 101 ? -20.282 -7.661 10.575 1.00 83.94 101 ALA A C 1
ATOM 828 O O . ALA A 1 101 ? -21.049 -7.572 9.615 1.00 83.94 101 ALA A O 1
ATOM 829 N N . PHE A 1 102 ? -19.031 -8.097 10.459 1.00 80.06 102 PHE A N 1
ATOM 830 C CA . PHE A 1 102 ? -18.539 -8.706 9.233 1.00 80.06 102 PHE A CA 1
ATOM 831 C C . PHE A 1 102 ? -19.415 -9.920 8.887 1.00 80.06 102 PHE A C 1
ATOM 833 O O . PHE A 1 102 ? -19.533 -10.843 9.694 1.00 80.06 102 PHE A O 1
ATOM 840 N N . LEU A 1 103 ? -20.044 -9.903 7.711 1.00 79.00 103 LEU A N 1
ATOM 841 C CA . LEU A 1 103 ? -20.880 -11.003 7.221 1.00 79.00 103 LEU A CA 1
ATOM 842 C C . LEU A 1 103 ? -20.136 -11.800 6.156 1.00 79.00 103 LEU A C 1
ATOM 844 O O . LEU A 1 103 ? -19.907 -12.999 6.307 1.00 79.00 103 LEU A O 1
ATOM 848 N N . SER A 1 104 ? -19.738 -11.113 5.088 1.00 78.00 104 SER A N 1
ATOM 849 C CA . SER A 1 104 ? -18.974 -11.683 3.992 1.00 78.00 104 SER A CA 1
ATOM 850 C C . SER A 1 104 ? -17.939 -10.681 3.478 1.00 78.00 104 SER A C 1
ATOM 852 O O . SER A 1 104 ? -18.149 -9.472 3.605 1.00 78.00 104 SER A O 1
ATOM 854 N N . PRO A 1 105 ? -16.854 -11.154 2.837 1.00 68.69 105 PRO A N 1
ATOM 855 C CA . PRO A 1 105 ? -15.906 -10.270 2.165 1.00 68.69 105 PRO A CA 1
ATOM 856 C C . PRO A 1 105 ? -16.590 -9.329 1.162 1.00 68.69 105 PRO A C 1
ATOM 858 O O . PRO A 1 105 ? -16.264 -8.152 1.098 1.00 68.69 105 PRO A O 1
ATOM 861 N N . VAL A 1 106 ? -17.607 -9.802 0.432 1.00 69.06 106 VAL A N 1
ATOM 862 C CA . VAL A 1 106 ? -18.283 -9.025 -0.623 1.00 69.06 106 VAL A CA 1
ATOM 863 C C . VAL A 1 106 ? -18.908 -7.727 -0.093 1.00 69.06 106 VAL A C 1
ATOM 865 O O . VAL A 1 106 ? -18.949 -6.734 -0.820 1.00 69.06 106 VAL A O 1
ATOM 868 N N . ASP A 1 107 ? -19.350 -7.714 1.166 1.00 64.81 107 ASP A N 1
ATOM 869 C CA . ASP A 1 107 ? -20.068 -6.584 1.770 1.00 64.81 107 ASP A CA 1
ATOM 870 C C . ASP A 1 107 ? -19.140 -5.482 2.304 1.00 64.81 107 ASP A C 1
ATOM 872 O O . ASP A 1 107 ? -19.568 -4.345 2.499 1.00 64.81 107 ASP A O 1
ATOM 876 N N . CYS A 1 108 ? -17.872 -5.809 2.562 1.00 63.31 108 CYS A N 1
ATOM 877 C CA . CYS A 1 108 ? -16.915 -4.916 3.222 1.00 63.31 108 CYS A CA 1
ATOM 878 C C . CYS A 1 108 ? -15.596 -4.747 2.460 1.00 63.31 108 CYS A C 1
ATOM 880 O O . CYS A 1 108 ? -14.736 -3.975 2.887 1.00 63.31 108 CYS A O 1
ATOM 882 N N . THR A 1 109 ? -15.406 -5.458 1.347 1.00 63.38 109 THR A N 1
ATOM 883 C CA . THR A 1 109 ? -14.265 -5.244 0.463 1.00 63.38 109 THR A CA 1
ATOM 884 C C . THR A 1 109 ? -14.455 -3.922 -0.266 1.00 63.38 109 THR A C 1
ATOM 886 O O . THR A 1 109 ? -15.396 -3.733 -1.040 1.00 63.38 109 THR A O 1
ATOM 889 N N . GLU A 1 110 ? -13.521 -3.000 -0.040 1.00 63.97 110 GLU A N 1
ATOM 890 C CA . GLU A 1 110 ? -13.343 -1.837 -0.900 1.00 63.97 110 GLU A CA 1
ATOM 891 C C . GLU A 1 110 ? -13.295 -2.325 -2.354 1.00 63.97 110 GLU A C 1
ATOM 893 O O . GLU A 1 110 ? -12.456 -3.158 -2.708 1.00 63.97 110 GLU A O 1
ATOM 898 N N . ARG A 1 111 ? -14.196 -1.823 -3.210 1.00 64.19 111 ARG A N 1
ATOM 899 C CA . ARG A 1 111 ? -14.152 -2.104 -4.650 1.00 64.19 111 ARG A CA 1
ATOM 900 C C . ARG A 1 111 ? -12.935 -1.403 -5.237 1.00 64.19 111 ARG A C 1
ATOM 902 O O . ARG A 1 111 ? -13.037 -0.316 -5.802 1.00 64.19 111 ARG A O 1
ATOM 909 N N . ARG A 1 112 ? -11.764 -2.012 -5.065 1.00 61.53 112 ARG A N 1
ATOM 910 C CA . ARG A 1 112 ? -10.514 -1.456 -5.555 1.00 61.53 112 ARG A CA 1
ATOM 911 C C . ARG A 1 112 ? -10.571 -1.373 -7.062 1.00 61.53 112 ARG A C 1
ATOM 913 O O . ARG A 1 112 ? -10.957 -2.310 -7.761 1.00 61.53 112 ARG A O 1
ATOM 920 N N . ASN A 1 113 ? -10.130 -0.233 -7.559 1.00 66.25 113 ASN A N 1
ATOM 921 C CA . ASN A 1 113 ? -9.860 -0.063 -8.964 1.00 66.25 113 ASN A CA 1
ATOM 922 C C . ASN A 1 113 ? -8.723 -1.023 -9.361 1.00 66.25 113 ASN A C 1
ATOM 924 O O . ASN A 1 113 ? -7.549 -0.730 -9.149 1.00 66.25 113 ASN A O 1
ATOM 928 N N . LEU A 1 114 ? -9.063 -2.193 -9.910 1.00 66.19 114 LEU A N 1
ATOM 929 C CA . LEU A 1 114 ? -8.087 -3.215 -10.322 1.00 66.19 114 LEU A CA 1
ATOM 930 C C . LEU A 1 114 ? -7.051 -2.653 -11.309 1.00 66.19 114 LEU A C 1
ATOM 932 O O . LEU A 1 114 ? -5.885 -3.055 -11.314 1.00 66.19 114 LEU A O 1
ATOM 936 N N . VAL A 1 115 ? -7.455 -1.659 -12.101 1.00 77.00 115 VAL A N 1
ATOM 937 C CA . VAL A 1 115 ? -6.601 -0.972 -13.071 1.00 77.00 115 VAL A CA 1
ATOM 938 C C . VAL A 1 115 ? -5.938 0.284 -12.497 1.00 77.00 115 VAL A C 1
ATOM 940 O O . VAL A 1 115 ? -5.496 1.137 -13.255 1.00 77.00 115 VAL A O 1
ATOM 943 N N . TYR A 1 116 ? -5.821 0.391 -11.167 1.00 82.00 116 TYR A N 1
ATOM 944 C CA . TYR A 1 116 ? -5.225 1.542 -10.490 1.00 82.00 116 TYR A CA 1
ATOM 945 C C . TYR A 1 116 ? -3.876 1.933 -11.099 1.00 82.00 116 TYR A C 1
ATOM 947 O O . TYR A 1 116 ? -2.965 1.110 -11.223 1.00 82.00 116 TYR A O 1
ATOM 955 N N . ASN A 1 117 ? -3.735 3.208 -11.449 1.00 88.81 117 ASN A N 1
ATOM 956 C CA . ASN A 1 117 ? -2.590 3.705 -12.206 1.00 88.81 117 ASN A CA 1
ATOM 957 C C . ASN A 1 117 ? -1.273 3.767 -11.424 1.00 88.81 117 ASN A C 1
ATOM 959 O O . ASN A 1 117 ? -0.290 4.272 -11.952 1.00 88.81 117 ASN A O 1
ATOM 963 N N . PHE A 1 118 ? -1.207 3.273 -10.191 1.00 89.62 118 PHE A N 1
ATOM 964 C CA . PHE A 1 118 ? 0.031 3.214 -9.425 1.00 89.62 118 PHE A CA 1
ATOM 965 C C . PHE A 1 118 ? 0.286 1.793 -8.940 1.00 89.62 118 PHE A C 1
ATOM 967 O O . PHE A 1 118 ? -0.610 1.120 -8.430 1.00 89.62 118 PHE A O 1
ATOM 974 N N . LYS A 1 119 ? 1.517 1.326 -9.126 1.00 89.44 119 LYS A N 1
ATOM 975 C CA . LYS A 1 119 ? 1.956 -0.024 -8.781 1.00 89.44 119 LYS A CA 1
ATOM 976 C C . LYS A 1 119 ? 3.129 0.068 -7.821 1.00 89.44 119 LYS A C 1
ATOM 978 O O . LYS A 1 119 ? 3.984 0.943 -7.958 1.00 89.44 119 LYS A O 1
ATOM 983 N N . SER A 1 120 ? 3.170 -0.835 -6.851 1.00 91.06 120 SER A N 1
ATOM 984 C CA . SER A 1 120 ? 4.262 -0.920 -5.891 1.00 91.06 120 SER A CA 1
ATOM 985 C C . SER A 1 120 ? 4.504 -2.357 -5.446 1.00 91.06 120 SER A C 1
ATOM 987 O O . SER A 1 120 ? 3.583 -3.167 -5.364 1.00 91.06 120 SER A O 1
ATOM 989 N N . LEU A 1 121 ? 5.765 -2.652 -5.149 1.00 91.31 121 LEU A N 1
ATOM 990 C CA . LEU A 1 121 ? 6.220 -3.875 -4.499 1.00 91.31 121 LEU A CA 1
ATOM 991 C C . LEU A 1 121 ? 7.108 -3.440 -3.338 1.00 91.31 121 LEU A C 1
ATOM 993 O O . LEU A 1 121 ? 8.137 -2.814 -3.568 1.00 91.31 121 LEU A O 1
ATOM 997 N N . LEU A 1 122 ? 6.681 -3.700 -2.102 1.00 89.94 122 LEU A N 1
ATOM 998 C CA . LEU A 1 122 ? 7.278 -3.104 -0.906 1.00 89.94 122 LEU A CA 1
ATOM 999 C C . LEU A 1 122 ? 7.596 -4.171 0.146 1.00 89.94 122 LEU A C 1
ATOM 1001 O O . LEU A 1 122 ? 6.743 -5.000 0.476 1.00 89.94 122 LEU A O 1
ATOM 1005 N N . LYS A 1 123 ? 8.779 -4.067 0.753 1.00 88.25 123 LYS A N 1
ATOM 1006 C CA . LYS A 1 123 ? 9.129 -4.708 2.022 1.00 88.25 123 LYS A CA 1
ATOM 1007 C C . LYS A 1 123 ? 9.030 -3.683 3.144 1.00 88.25 123 LYS A C 1
ATOM 1009 O O . LYS A 1 123 ? 9.511 -2.553 3.023 1.00 88.25 123 LYS A O 1
ATOM 1014 N N . ARG A 1 124 ? 8.418 -4.101 4.250 1.00 84.44 124 ARG A N 1
ATOM 1015 C CA . ARG A 1 124 ? 8.354 -3.329 5.490 1.00 84.44 124 ARG A CA 1
ATOM 1016 C C . ARG A 1 124 ? 9.018 -4.086 6.633 1.00 84.44 124 ARG A C 1
ATOM 1018 O O . ARG A 1 124 ? 9.006 -5.316 6.636 1.00 84.44 124 ARG A O 1
ATOM 102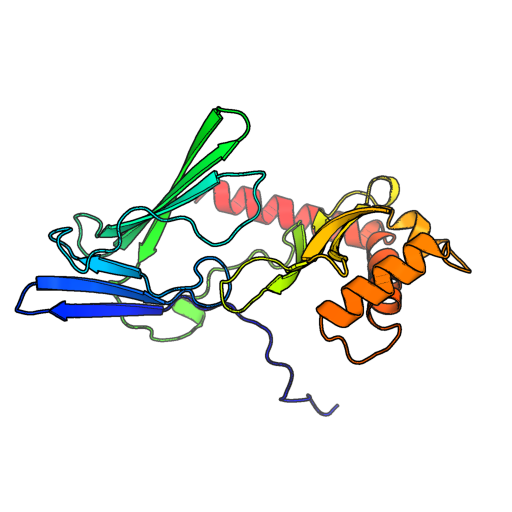5 N N . ASP A 1 125 ? 9.574 -3.344 7.584 1.00 81.88 125 ASP A N 1
ATOM 1026 C CA . ASP A 1 125 ? 10.033 -3.892 8.861 1.00 81.88 125 ASP A CA 1
ATOM 1027 C C . ASP A 1 125 ? 8.847 -4.197 9.805 1.00 81.88 125 ASP A C 1
ATOM 1029 O O . ASP A 1 125 ? 7.689 -3.883 9.514 1.00 81.88 125 ASP A O 1
ATOM 1033 N N . ALA A 1 126 ? 9.131 -4.780 10.974 1.00 77.00 126 ALA A N 1
ATOM 1034 C CA . ALA A 1 126 ? 8.122 -5.076 12.000 1.00 77.00 126 ALA A CA 1
ATOM 1035 C C . ALA A 1 126 ? 7.421 -3.823 12.571 1.00 77.00 126 ALA A C 1
ATOM 1037 O O . ALA A 1 126 ? 6.395 -3.931 13.235 1.00 77.00 126 ALA A O 1
ATOM 1038 N N . ARG A 1 127 ? 7.968 -2.628 12.319 1.00 73.00 127 ARG A N 1
ATOM 1039 C CA . ARG A 1 127 ? 7.402 -1.330 12.710 1.00 73.00 127 ARG A CA 1
ATOM 1040 C C . ARG A 1 127 ? 6.650 -0.665 11.551 1.00 73.00 127 ARG A C 1
ATOM 1042 O O . ARG A 1 127 ? 6.252 0.492 11.670 1.00 73.00 127 ARG A O 1
ATOM 1049 N N . GLY A 1 128 ? 6.456 -1.371 10.436 1.00 72.38 128 GLY A N 1
ATOM 1050 C CA . GLY A 1 128 ? 5.759 -0.894 9.245 1.00 72.38 128 GLY A CA 1
ATOM 1051 C C . GLY A 1 128 ? 6.527 0.133 8.411 1.00 72.38 128 GLY A C 1
ATOM 1052 O O . GLY A 1 128 ? 5.954 0.664 7.456 1.00 72.38 128 GLY A O 1
ATOM 1053 N N . ASN A 1 129 ? 7.795 0.424 8.712 1.00 77.81 129 ASN A N 1
ATOM 1054 C CA . ASN A 1 129 ? 8.610 1.304 7.876 1.00 77.81 129 ASN A CA 1
ATOM 1055 C C . ASN A 1 129 ? 8.960 0.587 6.578 1.00 77.81 129 ASN A C 1
ATOM 1057 O O . ASN A 1 129 ? 9.304 -0.591 6.597 1.00 77.81 129 ASN A O 1
ATOM 1061 N N . VAL A 1 130 ? 8.886 1.292 5.450 1.00 82.75 130 VAL A N 1
ATOM 1062 C CA . VAL A 1 130 ? 9.313 0.737 4.163 1.00 82.75 130 VAL A CA 1
ATOM 1063 C C . VAL A 1 130 ? 10.839 0.705 4.125 1.00 82.75 130 VAL A C 1
ATOM 1065 O O . VAL A 1 130 ? 11.464 1.745 4.320 1.00 82.75 130 VAL A O 1
ATOM 1068 N N . ILE A 1 131 ? 11.417 -0.471 3.883 1.00 88.38 131 ILE A N 1
ATOM 1069 C CA . ILE A 1 131 ? 12.875 -0.682 3.897 1.00 88.38 131 ILE A CA 1
ATOM 1070 C C . ILE A 1 131 ? 13.447 -0.981 2.512 1.00 88.38 131 ILE A C 1
ATOM 1072 O O . ILE A 1 131 ? 14.570 -0.593 2.211 1.00 88.38 131 ILE A O 1
ATOM 1076 N N . ALA A 1 132 ? 12.655 -1.602 1.639 1.00 93.44 132 ALA A N 1
ATOM 1077 C CA . ALA A 1 132 ? 13.038 -1.865 0.262 1.00 93.44 132 ALA A CA 1
ATOM 1078 C C . ALA A 1 132 ? 11.811 -1.971 -0.633 1.00 93.44 132 ALA A C 1
ATOM 1080 O O . ALA A 1 132 ? 10.700 -2.246 -0.167 1.00 93.44 132 ALA A O 1
ATOM 1081 N N . GLY A 1 133 ? 12.021 -1.777 -1.924 1.00 94.44 133 GLY A N 1
ATOM 1082 C CA . GLY A 1 133 ? 11.010 -2.031 -2.925 1.00 94.44 133 GLY A CA 1
ATOM 1083 C C . GLY A 1 133 ? 11.121 -1.132 -4.133 1.00 94.44 133 GLY A C 1
ATOM 1084 O O . GLY A 1 133 ? 12.131 -0.476 -4.381 1.00 94.44 133 GLY A O 1
ATOM 1085 N N . LEU A 1 134 ? 10.034 -1.109 -4.888 1.00 95.88 134 LEU A N 1
ATOM 1086 C CA . LEU A 1 134 ? 9.872 -0.218 -6.016 1.00 95.88 134 LEU A CA 1
ATOM 1087 C C . LEU A 1 134 ? 8.436 0.257 -6.149 1.00 95.88 134 LEU A C 1
ATOM 1089 O O . LEU A 1 134 ? 7.496 -0.392 -5.684 1.00 95.88 134 LEU A O 1
ATOM 1093 N N . TYR A 1 135 ? 8.267 1.392 -6.812 1.00 94.81 135 TYR A N 1
ATOM 1094 C CA . TYR A 1 135 ? 6.959 1.885 -7.210 1.00 94.81 135 TYR A CA 1
ATOM 1095 C C . TYR A 1 135 ? 7.024 2.675 -8.511 1.00 94.81 135 TYR A C 1
ATOM 1097 O O . TYR A 1 135 ? 8.053 3.254 -8.867 1.00 94.81 135 TYR A O 1
ATOM 1105 N N . PHE A 1 136 ? 5.900 2.723 -9.215 1.00 95.38 136 PHE A N 1
ATOM 1106 C CA . PHE A 1 136 ? 5.752 3.508 -10.429 1.00 95.38 136 PHE A CA 1
ATOM 1107 C C . PHE A 1 136 ? 4.294 3.862 -10.694 1.00 95.38 136 PHE A C 1
ATOM 1109 O O . PHE A 1 136 ? 3.371 3.135 -10.330 1.00 95.38 136 PHE A O 1
ATOM 1116 N N . GLY A 1 137 ? 4.103 4.991 -11.369 1.00 93.00 137 GLY A N 1
ATOM 1117 C CA . GLY A 1 137 ? 2.835 5.321 -12.002 1.00 93.00 137 GLY A CA 1
ATOM 1118 C C . GLY A 1 137 ? 2.805 4.802 -13.437 1.00 93.00 137 GLY A C 1
ATOM 1119 O O . GLY A 1 137 ? 3.807 4.887 -14.148 1.00 93.00 137 GLY A O 1
ATOM 1120 N N . LEU A 1 138 ? 1.649 4.316 -13.870 1.00 91.19 138 LEU A N 1
ATOM 1121 C CA . LEU A 1 138 ? 1.355 3.970 -15.250 1.00 91.19 138 LEU A CA 1
ATOM 1122 C C . LEU A 1 138 ? 1.333 5.250 -16.090 1.00 91.19 138 LEU A C 1
ATOM 1124 O O . LEU A 1 138 ? 0.550 6.170 -15.851 1.00 91.19 138 LEU A O 1
ATOM 1128 N N . LYS A 1 139 ? 2.249 5.312 -17.053 1.00 89.25 139 LYS A N 1
ATOM 1129 C CA . LYS A 1 139 ? 2.462 6.419 -17.990 1.00 89.25 139 LYS A CA 1
ATOM 1130 C C . LYS A 1 139 ? 2.718 5.830 -19.379 1.00 89.25 139 LYS A C 1
ATOM 1132 O O . LYS A 1 139 ? 3.071 4.652 -19.452 1.00 89.25 139 LYS A O 1
ATOM 1137 N N . PRO A 1 140 ? 2.587 6.620 -20.462 1.00 88.38 140 PRO A N 1
ATOM 1138 C CA . PRO A 1 140 ? 3.098 6.212 -21.767 1.00 88.38 140 PRO A CA 1
ATOM 1139 C C . PRO A 1 140 ? 4.532 5.689 -21.640 1.00 88.38 140 PRO A C 1
ATOM 1141 O O . PRO A 1 140 ? 5.327 6.284 -20.909 1.00 88.38 140 PRO A O 1
ATOM 1144 N N . PHE A 1 141 ? 4.842 4.586 -22.325 1.00 91.38 141 PHE A N 1
ATOM 1145 C CA . PHE A 1 141 ? 6.076 3.815 -22.132 1.00 91.38 141 PHE A CA 1
ATOM 1146 C C . PHE A 1 141 ? 7.346 4.678 -22.162 1.00 91.38 141 PHE A C 1
ATOM 1148 O O . PHE A 1 141 ? 8.189 4.575 -21.276 1.00 91.38 141 PHE A O 1
ATOM 1155 N N . GLU A 1 142 ? 7.414 5.618 -23.105 1.00 90.06 142 GLU A N 1
ATOM 1156 C CA . GLU A 1 142 ? 8.529 6.558 -23.289 1.00 90.06 142 GLU A CA 1
ATOM 1157 C C . GLU A 1 142 ? 8.798 7.479 -22.083 1.00 90.06 142 GLU A C 1
ATOM 1159 O O . GLU A 1 142 ? 9.903 7.986 -21.915 1.00 90.06 142 GLU A O 1
ATOM 1164 N N . LEU A 1 143 ? 7.797 7.701 -21.227 1.00 91.06 143 LEU A N 1
ATOM 1165 C CA . LEU A 1 143 ? 7.891 8.535 -20.020 1.00 91.06 143 LEU A CA 1
ATOM 1166 C C . LEU A 1 143 ? 7.912 7.698 -18.728 1.00 91.06 143 LEU A C 1
ATOM 1168 O O . LEU A 1 143 ? 8.014 8.244 -17.617 1.00 91.06 143 LEU A O 1
ATOM 1172 N N . GLY A 1 144 ? 7.757 6.380 -18.866 1.00 92.62 144 GLY A N 1
ATOM 1173 C CA . GLY A 1 144 ? 7.635 5.425 -17.779 1.00 92.62 144 GLY A CA 1
ATOM 1174 C C . GLY A 1 144 ? 8.955 5.220 -17.045 1.00 92.62 144 GLY A C 1
ATOM 1175 O O . GLY A 1 144 ? 9.978 4.876 -17.630 1.00 92.62 144 GLY A O 1
ATOM 1176 N N . HIS A 1 145 ? 8.913 5.370 -15.728 1.00 95.94 145 HIS A N 1
ATOM 1177 C CA . HIS A 1 145 ? 10.029 5.072 -14.840 1.00 95.94 145 HIS A CA 1
ATOM 1178 C C . HIS A 1 145 ? 9.509 4.447 -13.557 1.00 95.94 145 HIS A C 1
ATOM 1180 O O . HIS A 1 145 ? 8.398 4.759 -13.118 1.00 95.94 145 HIS A O 1
ATOM 1186 N N . PHE A 1 146 ? 10.351 3.648 -12.919 1.00 96.25 146 PHE A N 1
ATOM 1187 C CA . PHE A 1 146 ? 10.136 3.200 -11.554 1.00 96.25 146 PHE A CA 1
ATOM 1188 C C . PHE A 1 146 ? 11.186 3.792 -10.626 1.00 96.25 146 PHE A C 1
ATOM 1190 O O . PHE A 1 146 ? 12.339 4.016 -11.002 1.00 96.25 146 PHE A O 1
ATOM 1197 N N . ALA A 1 147 ? 10.749 4.090 -9.410 1.00 96.12 147 ALA A N 1
ATOM 1198 C CA . ALA A 1 147 ? 11.636 4.382 -8.305 1.00 96.12 147 ALA A CA 1
ATOM 1199 C C . ALA A 1 147 ? 11.960 3.059 -7.612 1.00 96.12 147 ALA A C 1
ATOM 1201 O O . ALA A 1 147 ? 11.041 2.355 -7.203 1.00 96.12 147 ALA A O 1
ATOM 1202 N N . LEU A 1 148 ? 13.240 2.731 -7.503 1.00 96.44 148 LEU A N 1
ATOM 1203 C CA . LEU A 1 148 ? 13.768 1.593 -6.758 1.00 96.44 148 LEU A CA 1
ATOM 1204 C C . LEU A 1 148 ? 14.426 2.130 -5.495 1.00 96.44 148 LEU A C 1
ATOM 1206 O O . LEU A 1 148 ? 15.132 3.133 -5.557 1.00 96.44 148 LEU A O 1
ATOM 1210 N N . PHE A 1 149 ? 14.237 1.469 -4.365 1.00 95.19 149 PHE A N 1
ATOM 1211 C CA . PHE A 1 149 ? 14.922 1.847 -3.141 1.00 95.19 149 PHE A CA 1
ATOM 1212 C C . PHE A 1 149 ? 15.198 0.634 -2.255 1.00 95.19 149 PHE A C 1
ATOM 1214 O O . PHE A 1 149 ? 14.508 -0.386 -2.322 1.00 95.19 149 PHE A O 1
ATOM 1221 N N . TYR A 1 150 ? 16.246 0.736 -1.447 1.00 94.94 150 TYR A N 1
ATOM 1222 C CA . TYR A 1 150 ? 16.681 -0.288 -0.496 1.00 94.94 150 TYR A CA 1
ATOM 1223 C C . TYR A 1 150 ? 17.586 0.339 0.568 1.00 94.94 150 TYR A C 1
ATOM 1225 O O . TYR A 1 150 ? 18.028 1.479 0.415 1.00 94.94 150 TYR A O 1
ATOM 1233 N N . GLN A 1 151 ? 17.878 -0.391 1.641 1.00 93.25 151 GLN A N 1
ATOM 1234 C CA . GLN A 1 151 ? 18.841 0.045 2.655 1.00 93.25 151 GLN A CA 1
ATOM 1235 C C . GLN A 1 151 ? 20.256 -0.443 2.330 1.00 93.25 151 GLN A C 1
ATOM 1237 O O . GLN A 1 151 ? 20.449 -1.608 1.991 1.00 93.25 151 GLN A O 1
ATOM 1242 N N . ASP A 1 152 ? 21.260 0.423 2.417 1.00 90.69 152 ASP A N 1
ATOM 1243 C CA . ASP A 1 152 ? 22.660 0.001 2.319 1.00 90.69 152 ASP A CA 1
ATOM 1244 C C . ASP A 1 152 ? 23.156 -0.693 3.605 1.00 90.69 152 ASP A C 1
ATOM 1246 O O . ASP A 1 152 ? 22.415 -0.891 4.571 1.00 90.69 152 ASP A O 1
ATOM 1250 N N . GLU A 1 153 ? 24.440 -1.054 3.635 1.00 89.06 153 GLU A N 1
ATOM 1251 C CA . GLU A 1 153 ? 25.093 -1.687 4.792 1.00 89.06 153 GLU A CA 1
ATOM 1252 C C . GLU A 1 153 ? 25.024 -0.834 6.071 1.00 89.06 153 GLU A C 1
ATOM 1254 O O . GLU A 1 153 ? 25.083 -1.364 7.180 1.00 89.06 153 GLU A O 1
ATOM 1259 N N . LYS A 1 154 ? 24.860 0.488 5.933 1.00 90.12 154 LYS A N 1
ATOM 1260 C CA . LYS A 1 154 ? 24.728 1.450 7.034 1.00 90.12 154 LYS A CA 1
ATOM 1261 C C . LYS A 1 154 ? 23.266 1.758 7.369 1.00 90.12 154 LYS A C 1
ATOM 1263 O O . LYS A 1 154 ? 23.009 2.705 8.113 1.00 90.12 154 LYS A O 1
ATOM 1268 N N . GLN A 1 155 ? 22.316 0.978 6.844 1.00 84.56 155 GLN A N 1
ATOM 1269 C CA . GLN A 1 155 ? 20.871 1.172 7.016 1.00 84.56 155 GLN A CA 1
ATOM 1270 C C . GLN A 1 155 ? 20.352 2.502 6.441 1.00 84.56 155 GLN A C 1
ATOM 1272 O O . GLN A 1 155 ? 19.261 2.962 6.798 1.00 84.56 155 GLN A O 1
ATOM 1277 N N . GLN A 1 156 ? 21.112 3.131 5.540 1.00 87.38 156 GLN A N 1
ATOM 1278 C CA . 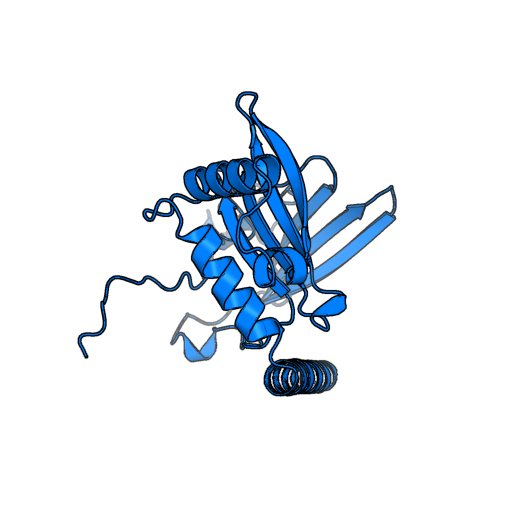GLN A 1 156 ? 20.700 4.348 4.852 1.00 87.38 156 GLN A CA 1
ATOM 1279 C C . GLN A 1 156 ? 19.908 3.998 3.597 1.00 87.38 156 GLN A C 1
ATOM 1281 O O . GLN A 1 156 ? 20.253 3.080 2.857 1.00 87.38 156 GLN A O 1
ATOM 1286 N N . GLN A 1 157 ? 18.824 4.736 3.356 1.00 87.56 157 GLN A N 1
ATOM 1287 C CA . GLN A 1 157 ? 18.010 4.546 2.163 1.00 87.56 157 GLN A CA 1
ATOM 1288 C C . GLN A 1 157 ? 18.774 5.022 0.926 1.00 87.56 157 GLN A C 1
ATOM 1290 O O . GLN A 1 157 ? 19.170 6.186 0.838 1.00 87.56 157 GLN A O 1
ATOM 1295 N N . VAL A 1 158 ? 18.919 4.123 -0.039 1.00 91.12 158 VAL A N 1
ATOM 1296 C CA . VAL A 1 158 ? 19.418 4.414 -1.379 1.00 91.12 158 VAL A CA 1
ATOM 1297 C C . VAL A 1 158 ? 18.227 4.426 -2.327 1.00 91.12 158 VAL A C 1
ATOM 1299 O O . VAL A 1 158 ? 17.447 3.478 -2.334 1.00 91.12 158 VAL A O 1
ATOM 1302 N N . ASP A 1 159 ? 18.086 5.492 -3.114 1.00 92.06 159 ASP A N 1
ATOM 1303 C CA . ASP A 1 159 ? 16.993 5.688 -4.068 1.00 92.06 159 ASP A CA 1
ATOM 1304 C C . ASP A 1 159 ? 17.553 5.771 -5.498 1.00 92.06 159 ASP A C 1
ATOM 1306 O O . ASP A 1 159 ? 18.458 6.558 -5.776 1.00 92.06 159 ASP A O 1
ATOM 1310 N N . PHE A 1 160 ? 16.961 5.025 -6.425 1.00 92.19 160 PHE A N 1
ATOM 1311 C CA . PHE A 1 160 ? 17.233 5.090 -7.858 1.00 92.19 160 PHE A CA 1
ATOM 1312 C C . PHE A 1 160 ? 15.952 5.358 -8.628 1.00 92.19 160 PHE A C 1
ATOM 1314 O O . PHE A 1 160 ? 14.863 4.937 -8.242 1.00 92.19 160 PHE A O 1
ATOM 1321 N N . LYS A 1 161 ? 16.091 6.022 -9.771 1.00 94.50 161 LYS A N 1
ATOM 1322 C CA . LYS A 1 161 ? 15.013 6.203 -10.736 1.00 94.50 161 LYS A CA 1
ATOM 1323 C C . LYS A 1 161 ? 15.469 5.627 -12.064 1.00 94.50 161 LYS A C 1
ATOM 1325 O O . LYS A 1 161 ? 16.430 6.128 -12.638 1.00 94.50 161 LYS A O 1
ATOM 1330 N N . ILE A 1 162 ? 14.797 4.579 -12.522 1.00 94.38 162 ILE A N 1
ATOM 1331 C CA . ILE A 1 162 ? 15.205 3.808 -13.698 1.00 94.38 162 ILE A CA 1
ATOM 1332 C C . ILE A 1 162 ? 14.065 3.822 -14.718 1.00 94.38 162 ILE A C 1
ATOM 1334 O O . ILE A 1 162 ? 12.891 3.698 -14.361 1.00 94.38 162 ILE A O 1
ATOM 1338 N N . SER A 1 163 ? 14.408 4.012 -15.991 1.00 94.94 163 SER A N 1
ATOM 1339 C CA . SER A 1 163 ? 13.459 3.983 -17.106 1.00 94.94 163 SER A CA 1
ATOM 1340 C C . SER A 1 163 ? 13.048 2.549 -17.439 1.00 94.94 163 SER A C 1
ATOM 1342 O O . SER A 1 163 ? 13.892 1.655 -17.522 1.00 94.94 163 SER A O 1
ATOM 1344 N N . PHE A 1 164 ? 11.757 2.321 -17.703 1.00 95.12 164 PHE A N 1
ATOM 1345 C CA . PHE A 1 164 ? 11.300 1.012 -18.193 1.00 95.12 164 PHE A CA 1
ATOM 1346 C C . PHE A 1 164 ? 11.845 0.693 -19.587 1.00 95.12 164 PHE A C 1
ATOM 1348 O O . PHE A 1 164 ? 12.092 -0.476 -19.892 1.00 95.12 164 PHE A O 1
ATOM 1355 N N . LYS A 1 165 ? 12.074 1.725 -20.407 1.00 94.19 165 LYS A N 1
ATOM 1356 C CA . LYS A 1 165 ? 12.669 1.601 -21.740 1.00 94.19 165 LYS A CA 1
ATOM 1357 C C . LYS A 1 165 ? 14.106 1.093 -21.673 1.00 94.19 165 LYS A C 1
ATOM 1359 O O . LYS A 1 165 ? 14.465 0.210 -22.447 1.00 94.19 165 LYS A O 1
ATOM 1364 N N . ASP A 1 166 ? 14.889 1.588 -20.717 1.00 92.69 166 ASP A N 1
ATOM 1365 C CA . ASP A 1 166 ? 16.282 1.164 -20.546 1.00 92.69 166 ASP A CA 1
ATOM 1366 C C . ASP A 1 166 ? 16.345 -0.318 -20.156 1.00 92.69 166 ASP A C 1
ATOM 1368 O O . ASP A 1 166 ? 17.104 -1.075 -20.751 1.00 92.69 166 ASP A O 1
ATOM 1372 N N . ILE A 1 167 ? 15.475 -0.765 -19.239 1.00 92.69 167 ILE A N 1
ATOM 1373 C CA . ILE A 1 167 ? 15.360 -2.189 -18.872 1.00 92.69 167 ILE A CA 1
ATOM 1374 C C . ILE A 1 167 ? 14.901 -3.053 -20.055 1.00 92.69 167 ILE A C 1
ATOM 1376 O O . ILE A 1 167 ? 15.382 -4.174 -20.223 1.00 92.69 167 ILE A O 1
ATOM 1380 N N . PHE A 1 168 ? 13.968 -2.549 -20.868 1.00 92.94 168 PHE A N 1
ATOM 1381 C CA . PHE A 1 168 ? 13.402 -3.278 -22.005 1.00 92.94 168 PHE A CA 1
ATOM 1382 C C . PHE A 1 168 ? 14.412 -3.503 -23.132 1.00 92.94 168 PHE A C 1
ATOM 1384 O O . PHE A 1 168 ? 14.489 -4.597 -23.686 1.00 92.94 168 PHE A O 1
ATOM 1391 N N . LEU A 1 169 ? 15.172 -2.462 -23.481 1.00 91.38 169 LEU A N 1
ATOM 1392 C CA . LEU A 1 169 ? 16.123 -2.488 -24.595 1.00 91.38 169 LEU A CA 1
ATOM 1393 C C . LEU A 1 169 ? 17.479 -3.091 -24.206 1.00 91.38 169 LEU A C 1
ATOM 1395 O O . LEU A 1 169 ? 18.248 -3.488 -25.086 1.00 91.38 169 LEU A O 1
ATOM 1399 N N . ALA A 1 170 ? 17.788 -3.156 -22.909 1.00 89.50 170 ALA A N 1
ATOM 1400 C CA . ALA A 1 170 ? 19.054 -3.672 -22.417 1.00 89.50 170 ALA A CA 1
ATOM 1401 C C . ALA A 1 170 ? 19.233 -5.165 -22.732 1.00 89.50 170 ALA A C 1
ATOM 1403 O O . ALA A 1 170 ? 18.549 -6.038 -22.184 1.00 89.50 170 ALA A O 1
ATOM 1404 N N . ARG A 1 171 ? 20.239 -5.460 -23.564 1.00 87.50 171 ARG A N 1
ATOM 1405 C CA . ARG A 1 171 ? 20.811 -6.810 -23.674 1.00 87.50 171 ARG A CA 1
ATOM 1406 C C . ARG A 1 171 ? 21.496 -7.193 -22.363 1.00 87.50 171 ARG A C 1
ATOM 1408 O O . ARG A 1 171 ? 21.196 -8.241 -21.804 1.00 87.50 171 ARG A O 1
ATOM 1415 N N . GLU A 1 172 ? 22.312 -6.278 -21.847 1.00 89.62 172 GLU A N 1
ATOM 1416 C CA . GLU A 1 172 ? 22.976 -6.343 -20.546 1.00 89.62 172 GLU A CA 1
ATOM 1417 C C . GLU A 1 172 ? 22.720 -5.035 -19.792 1.00 89.62 172 GLU A C 1
ATOM 1419 O O . GLU A 1 172 ? 22.664 -3.961 -20.398 1.00 89.62 172 GLU A O 1
ATOM 1424 N N . LEU A 1 173 ? 22.502 -5.131 -18.480 1.00 90.31 173 LEU A N 1
ATOM 1425 C CA . LEU A 1 173 ? 22.284 -3.962 -17.631 1.00 90.31 173 LEU A CA 1
ATOM 1426 C C . LEU A 1 173 ? 23.634 -3.380 -17.196 1.00 90.31 173 LEU A C 1
ATOM 1428 O O . LEU A 1 173 ? 24.552 -4.151 -16.926 1.00 90.31 173 LEU A O 1
ATOM 1432 N N . PRO A 1 174 ? 23.762 -2.046 -17.064 1.00 92.44 174 PRO A N 1
ATOM 1433 C CA . PRO A 1 174 ? 24.919 -1.451 -16.406 1.00 92.44 174 PRO A CA 1
ATOM 1434 C C . PRO A 1 174 ? 25.117 -2.052 -15.010 1.00 92.44 174 PRO A C 1
ATOM 1436 O O . PRO A 1 174 ? 24.139 -2.187 -14.271 1.00 92.44 174 PRO A O 1
ATOM 1439 N N . GLU A 1 175 ? 26.366 -2.351 -14.638 1.00 92.88 175 GLU A N 1
ATOM 1440 C CA . GLU A 1 175 ? 26.709 -3.026 -13.372 1.00 92.88 175 GLU A CA 1
ATOM 1441 C C . GLU A 1 175 ? 26.052 -2.354 -12.160 1.00 92.88 175 GLU A C 1
ATOM 1443 O O . GLU A 1 175 ? 25.433 -3.005 -11.328 1.00 92.88 175 GLU A O 1
ATOM 1448 N N . THR A 1 176 ? 26.069 -1.020 -12.119 1.00 91.25 176 THR A N 1
ATOM 1449 C CA . THR A 1 176 ? 25.454 -0.236 -11.040 1.00 91.25 176 THR A CA 1
ATOM 1450 C C . THR A 1 176 ? 23.953 -0.495 -10.892 1.00 91.25 176 THR A C 1
ATOM 1452 O O . THR A 1 176 ? 23.455 -0.633 -9.779 1.00 91.25 176 THR A O 1
ATOM 1455 N N . ILE A 1 177 ? 23.218 -0.591 -12.004 1.00 92.06 177 ILE A N 1
ATOM 1456 C CA . ILE A 1 177 ? 21.779 -0.882 -12.001 1.00 92.06 177 ILE A CA 1
ATOM 1457 C C . ILE A 1 177 ? 21.542 -2.338 -11.602 1.00 92.06 177 ILE A C 1
ATOM 1459 O O . ILE A 1 177 ? 20.634 -2.619 -10.816 1.00 92.06 177 ILE A O 1
ATOM 1463 N N . TYR A 1 178 ? 22.354 -3.253 -12.134 1.00 93.12 178 TYR A N 1
ATOM 1464 C CA . TYR A 1 178 ? 22.270 -4.676 -11.834 1.00 93.12 178 TYR A CA 1
ATOM 1465 C C . TYR A 1 178 ? 22.474 -4.949 -10.334 1.00 93.12 178 TYR A C 1
ATOM 1467 O O . TYR A 1 178 ? 21.609 -5.553 -9.695 1.00 93.12 178 TYR A O 1
ATOM 1475 N N . GLU A 1 179 ? 23.540 -4.414 -9.736 1.00 92.25 179 GLU A N 1
ATOM 1476 C CA . GLU A 1 179 ? 23.817 -4.535 -8.302 1.00 92.25 179 GLU A CA 1
ATOM 1477 C C . GLU A 1 179 ? 22.696 -3.940 -7.439 1.00 92.25 179 GLU A C 1
ATOM 1479 O O . GLU A 1 179 ? 22.268 -4.554 -6.458 1.00 92.25 179 GLU A O 1
ATOM 1484 N N . SER A 1 180 ? 22.176 -2.762 -7.798 1.00 92.50 180 SER A N 1
ATOM 1485 C CA . SER A 1 180 ? 21.066 -2.133 -7.073 1.00 92.50 180 SER A CA 1
ATOM 1486 C C . SER A 1 180 ? 19.790 -2.974 -7.104 1.00 92.50 180 SER A C 1
ATOM 1488 O O . SER A 1 180 ? 19.122 -3.121 -6.076 1.00 92.50 180 SER A O 1
ATOM 1490 N N . LEU A 1 181 ? 19.461 -3.570 -8.254 1.00 93.94 181 LEU A N 1
ATOM 1491 C CA . LEU A 1 181 ? 18.324 -4.484 -8.379 1.00 93.94 181 LEU A CA 1
ATOM 1492 C C . LEU A 1 181 ? 18.529 -5.745 -7.535 1.00 93.94 181 LEU A C 1
ATOM 1494 O O . LEU A 1 181 ? 17.614 -6.132 -6.809 1.00 93.94 181 LEU A O 1
ATOM 1498 N N . ARG A 1 182 ? 19.733 -6.329 -7.544 1.00 93.06 182 ARG A N 1
ATOM 1499 C CA . ARG A 1 182 ? 20.082 -7.496 -6.713 1.00 93.06 182 ARG A CA 1
ATOM 1500 C C . ARG A 1 182 ? 19.973 -7.201 -5.217 1.00 93.06 182 ARG A C 1
ATOM 1502 O O . ARG A 1 182 ? 19.398 -8.000 -4.477 1.00 93.06 182 ARG A O 1
ATOM 1509 N N . ARG A 1 183 ? 20.466 -6.044 -4.762 1.00 93.12 183 ARG A N 1
ATOM 1510 C CA . ARG A 1 183 ? 20.354 -5.615 -3.354 1.00 93.12 183 ARG A CA 1
ATOM 1511 C C . ARG A 1 183 ? 18.900 -5.434 -2.929 1.00 93.12 183 ARG A C 1
ATOM 1513 O O . ARG A 1 183 ? 18.508 -5.918 -1.868 1.00 93.12 183 ARG A O 1
ATOM 1520 N N . CYS A 1 184 ? 18.096 -4.775 -3.764 1.00 94.62 184 CYS A N 1
ATOM 1521 C CA . CYS A 1 184 ? 16.670 -4.603 -3.501 1.00 94.62 184 CYS A CA 1
ATOM 1522 C C . CYS A 1 184 ? 15.943 -5.955 -3.456 1.00 94.62 184 CYS A C 1
ATOM 1524 O O . CYS A 1 184 ? 15.206 -6.225 -2.511 1.00 94.62 184 CYS A O 1
ATOM 1526 N N . GLN A 1 185 ? 16.203 -6.834 -4.425 1.00 94.00 185 GLN A N 1
ATOM 1527 C CA . GLN A 1 185 ? 15.609 -8.167 -4.498 1.00 94.00 185 GLN A CA 1
ATOM 1528 C C . GLN A 1 185 ? 15.903 -9.014 -3.256 1.00 94.00 185 GLN A C 1
ATOM 1530 O O . GLN A 1 185 ? 14.994 -9.646 -2.722 1.00 94.00 185 GLN A O 1
ATOM 1535 N N . HIS A 1 186 ? 17.146 -8.991 -2.768 1.00 92.69 186 HIS A N 1
ATOM 1536 C CA . HIS A 1 186 ? 17.521 -9.698 -1.545 1.00 92.69 186 HIS A CA 1
ATOM 1537 C C . HIS A 1 186 ? 16.704 -9.213 -0.336 1.00 92.69 186 HIS A C 1
ATOM 1539 O O . HIS A 1 186 ? 16.211 -10.020 0.444 1.00 92.69 186 HIS A O 1
ATOM 1545 N N . GLN A 1 187 ? 16.495 -7.900 -0.194 1.00 92.81 187 GLN A N 1
ATOM 1546 C CA . GLN A 1 187 ? 15.679 -7.339 0.896 1.00 92.81 187 GLN A CA 1
ATOM 1547 C C . GLN A 1 187 ? 14.176 -7.571 0.712 1.00 92.81 187 GLN A C 1
ATOM 1549 O O . GLN A 1 187 ? 13.434 -7.629 1.691 1.00 92.81 187 GLN A O 1
ATOM 1554 N N . LEU A 1 188 ? 13.721 -7.713 -0.533 1.00 91.94 188 LEU A N 1
ATOM 1555 C CA . LEU A 1 188 ? 12.366 -8.154 -0.851 1.00 91.94 188 LEU A CA 1
ATOM 1556 C C . LEU A 1 188 ? 12.146 -9.648 -0.561 1.00 91.94 188 LEU A C 1
ATOM 1558 O O . LEU A 1 188 ? 10.995 -10.074 -0.605 1.00 91.94 188 LEU A O 1
ATOM 1562 N N . GLU A 1 189 ? 13.207 -10.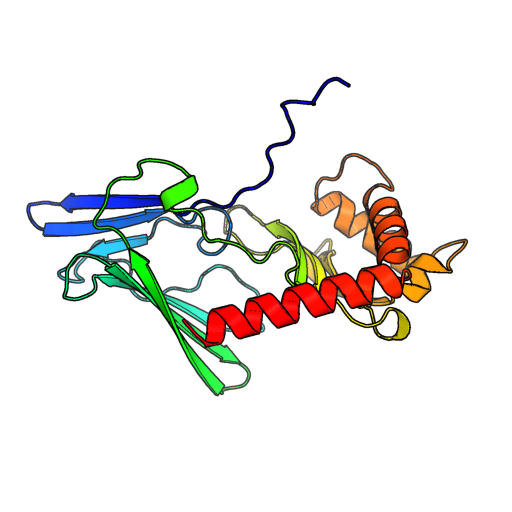405 -0.246 1.00 90.56 189 GLU A N 1
ATOM 1563 C CA . GLU A 1 189 ? 13.173 -11.855 -0.003 1.00 90.56 189 GLU A CA 1
ATOM 1564 C C . GLU A 1 189 ? 12.585 -12.623 -1.199 1.00 90.56 189 GLU A C 1
ATOM 1566 O O . GLU A 1 189 ? 11.764 -13.521 -1.042 1.00 90.56 189 GLU A O 1
ATOM 1571 N N . LEU A 1 190 ? 12.969 -12.233 -2.419 1.00 87.38 190 LEU A N 1
ATOM 1572 C CA . LEU A 1 190 ? 12.602 -12.980 -3.621 1.00 87.38 190 LEU A CA 1
ATOM 1573 C C . LEU A 1 190 ? 13.615 -14.111 -3.842 1.00 87.38 190 LEU A C 1
ATOM 1575 O O . LEU A 1 190 ? 14.814 -13.853 -3.955 1.00 87.38 190 LEU A O 1
ATOM 1579 N N . ASP A 1 191 ? 13.116 -15.346 -3.918 1.00 79.00 191 ASP A N 1
ATOM 1580 C CA . ASP A 1 191 ? 13.931 -16.571 -3.951 1.00 79.00 191 ASP A CA 1
ATOM 1581 C C . ASP A 1 191 ? 14.767 -16.735 -5.235 1.00 79.00 191 ASP A C 1
ATOM 1583 O O . ASP A 1 191 ? 15.820 -17.373 -5.228 1.00 79.00 191 ASP A O 1
ATOM 1587 N N . ASP A 1 192 ? 14.309 -16.169 -6.353 1.00 82.25 192 ASP A N 1
ATOM 1588 C CA . ASP A 1 192 ? 15.004 -16.237 -7.639 1.00 82.25 192 ASP A CA 1
ATOM 1589 C C . ASP A 1 192 ? 16.057 -15.131 -7.730 1.00 82.25 192 ASP A C 1
ATOM 1591 O O . ASP A 1 192 ? 15.718 -13.949 -7.701 1.00 82.25 192 ASP A O 1
ATOM 1595 N N . CYS A 1 193 ? 17.322 -15.531 -7.896 1.00 71.25 193 CYS A N 1
ATOM 1596 C CA . CYS A 1 193 ? 18.486 -14.665 -8.061 1.00 71.25 193 CYS A CA 1
ATOM 1597 C C . CYS A 1 193 ? 18.292 -13.543 -9.096 1.00 71.25 193 CYS A C 1
ATOM 1599 O O . CYS A 1 193 ? 18.789 -12.447 -8.847 1.00 71.25 193 CYS A O 1
ATOM 1601 N N . ASP A 1 194 ? 17.520 -13.746 -10.164 1.00 84.19 194 ASP A N 1
ATOM 1602 C CA . ASP A 1 194 ? 17.213 -12.683 -11.138 1.00 84.19 194 ASP A CA 1
ATOM 1603 C C . ASP A 1 194 ? 15.706 -12.422 -11.284 1.00 84.19 194 ASP A C 1
ATOM 1605 O O . ASP A 1 194 ? 15.255 -11.777 -12.239 1.00 84.19 194 ASP A O 1
ATOM 1609 N N . GLY A 1 195 ? 14.908 -12.887 -10.320 1.00 87.75 195 GLY A N 1
ATOM 1610 C CA . GLY A 1 195 ? 13.450 -12.825 -10.367 1.00 87.75 195 GLY A CA 1
ATOM 1611 C C . GLY A 1 195 ? 12.910 -11.404 -10.509 1.00 87.75 195 GLY A C 1
ATOM 1612 O O . GLY A 1 195 ? 11.980 -11.172 -11.282 1.00 87.75 195 GLY A O 1
ATOM 1613 N N . LEU A 1 196 ? 13.521 -10.425 -9.832 1.00 92.19 196 LEU A N 1
ATOM 1614 C CA . LEU A 1 196 ? 13.109 -9.023 -9.930 1.00 92.19 196 LEU A CA 1
ATOM 1615 C C . LEU A 1 196 ? 13.429 -8.429 -11.305 1.00 92.19 196 LEU A C 1
ATOM 1617 O O . LEU A 1 196 ? 12.613 -7.702 -11.867 1.00 92.19 196 LEU A O 1
ATOM 1621 N N . ILE A 1 197 ? 14.600 -8.747 -11.862 1.00 92.69 197 ILE A N 1
ATOM 1622 C CA . ILE A 1 197 ? 15.014 -8.274 -13.191 1.00 92.69 197 ILE A CA 1
ATOM 1623 C C . ILE A 1 197 ? 14.089 -8.860 -14.255 1.00 92.69 197 ILE A C 1
ATOM 1625 O O . ILE A 1 197 ? 13.600 -8.131 -15.122 1.00 92.69 197 ILE A O 1
ATOM 1629 N N . LYS A 1 198 ? 13.810 -10.164 -14.169 1.00 91.25 198 LYS A N 1
ATOM 1630 C CA . LYS A 1 198 ? 12.874 -10.853 -15.058 1.00 91.25 198 LYS A CA 1
ATOM 1631 C C . LYS A 1 198 ? 11.478 -10.237 -14.977 1.00 91.25 198 LYS A C 1
ATOM 1633 O O . LYS A 1 198 ? 10.927 -9.859 -16.010 1.00 91.25 198 LYS A O 1
ATOM 1638 N N . LEU A 1 199 ? 10.958 -10.041 -13.763 1.00 92.81 199 LEU A N 1
ATOM 1639 C CA . LEU A 1 199 ? 9.664 -9.400 -13.530 1.00 92.81 199 LEU A CA 1
ATOM 1640 C C . LEU A 1 199 ? 9.611 -7.989 -14.127 1.00 92.81 199 LEU A C 1
ATOM 1642 O O . LEU A 1 199 ? 8.614 -7.613 -14.741 1.00 92.81 199 LEU A O 1
ATOM 1646 N N . LEU A 1 200 ? 10.678 -7.200 -13.980 1.00 94.69 200 LEU A N 1
ATOM 1647 C CA . LEU A 1 200 ? 10.754 -5.856 -14.554 1.00 94.69 200 LEU A CA 1
ATOM 1648 C C . LEU A 1 200 ? 10.816 -5.878 -16.083 1.00 94.69 200 LEU A C 1
ATOM 1650 O O . LEU A 1 200 ? 10.165 -5.046 -16.704 1.00 94.69 200 LEU A O 1
ATOM 1654 N N . LYS A 1 201 ? 11.523 -6.831 -16.703 1.00 93.56 201 LYS A N 1
ATOM 1655 C CA . LYS A 1 201 ? 11.530 -7.002 -18.168 1.00 93.56 201 LYS A CA 1
ATOM 1656 C C . LYS A 1 201 ? 10.151 -7.395 -18.704 1.00 93.56 201 LYS A C 1
ATOM 1658 O O . LYS A 1 201 ? 9.692 -6.819 -19.690 1.00 93.56 201 LYS A O 1
ATOM 1663 N N . GLU A 1 202 ? 9.470 -8.325 -18.040 1.00 93.94 202 GLU A N 1
ATOM 1664 C CA . GLU A 1 202 ? 8.095 -8.721 -18.375 1.00 93.94 202 GLU A CA 1
ATOM 1665 C C . GLU A 1 202 ? 7.123 -7.546 -18.204 1.00 93.94 202 GLU A C 1
ATOM 1667 O O . GLU A 1 202 ? 6.324 -7.257 -19.097 1.00 93.94 202 GLU A O 1
ATOM 1672 N N . THR A 1 203 ? 7.259 -6.802 -17.103 1.00 94.12 203 THR A N 1
ATOM 1673 C CA . THR A 1 203 ? 6.488 -5.580 -16.847 1.00 94.12 203 THR A CA 1
ATOM 1674 C C . THR A 1 203 ? 6.744 -4.543 -17.937 1.00 94.12 203 THR A C 1
ATOM 1676 O O . THR A 1 203 ? 5.792 -4.036 -18.521 1.00 94.12 203 THR A O 1
ATOM 1679 N N . SER A 1 204 ? 8.004 -4.262 -18.283 1.00 94.81 204 SER A N 1
ATOM 1680 C CA . SER A 1 204 ? 8.355 -3.349 -19.376 1.00 94.81 204 SER A CA 1
ATOM 1681 C C . SER A 1 204 ? 7.729 -3.765 -20.707 1.00 94.81 204 SER A C 1
ATOM 1683 O O . SER A 1 204 ? 7.238 -2.908 -21.436 1.00 94.81 204 SER A O 1
ATOM 1685 N N . SER A 1 205 ? 7.721 -5.064 -21.019 1.00 94.56 205 SER A N 1
ATOM 1686 C CA . SER A 1 205 ? 7.093 -5.591 -22.236 1.00 94.56 205 SER A CA 1
ATOM 1687 C C . SER A 1 205 ? 5.589 -5.304 -22.267 1.00 94.56 205 SER A C 1
ATOM 1689 O O . SER A 1 205 ? 5.075 -4.788 -23.261 1.00 94.56 205 SER A O 1
ATOM 1691 N N . ALA A 1 206 ? 4.892 -5.540 -21.150 1.00 93.06 206 ALA A N 1
ATOM 1692 C CA . ALA A 1 206 ? 3.476 -5.205 -21.020 1.00 93.06 206 ALA A CA 1
ATOM 1693 C C . ALA A 1 206 ? 3.226 -3.691 -21.141 1.00 93.06 206 ALA A C 1
ATOM 1695 O O . ALA A 1 206 ? 2.302 -3.275 -21.836 1.00 93.06 206 ALA A O 1
ATOM 1696 N N . LEU A 1 207 ? 4.071 -2.860 -20.520 1.00 93.69 207 LEU A N 1
ATOM 1697 C CA . LEU A 1 207 ? 3.962 -1.398 -20.589 1.00 93.69 207 LEU A CA 1
ATOM 1698 C C . LEU A 1 207 ? 4.265 -0.832 -21.988 1.00 93.69 207 LEU A C 1
ATOM 1700 O O . LEU A 1 207 ? 3.767 0.240 -22.322 1.00 93.69 207 LEU A O 1
ATOM 1704 N N . ASN A 1 208 ? 5.058 -1.524 -22.810 1.00 95.50 208 ASN A N 1
ATOM 1705 C CA . ASN A 1 208 ? 5.329 -1.133 -24.197 1.00 95.50 208 ASN A CA 1
ATOM 1706 C C . ASN A 1 208 ? 4.159 -1.458 -25.148 1.00 95.50 208 ASN A C 1
ATOM 1708 O O . ASN A 1 208 ? 4.060 -0.900 -26.244 1.00 95.50 208 ASN A O 1
ATOM 1712 N N . ASN A 1 209 ? 3.231 -2.332 -24.742 1.00 94.75 209 ASN A N 1
ATOM 1713 C CA . ASN A 1 209 ? 2.014 -2.574 -25.506 1.00 94.75 209 ASN A CA 1
ATOM 1714 C C . ASN A 1 209 ? 1.077 -1.358 -25.392 1.00 94.75 209 ASN A C 1
ATOM 1716 O O . ASN A 1 209 ? 0.350 -1.179 -24.414 1.00 94.75 209 ASN A O 1
ATOM 1720 N N . THR A 1 210 ? 1.102 -0.514 -26.424 1.00 92.06 210 THR A N 1
ATOM 1721 C CA . THR A 1 210 ? 0.361 0.754 -26.453 1.00 92.06 210 THR A CA 1
ATOM 1722 C C . THR A 1 210 ? -1.153 0.541 -26.423 1.00 92.06 210 THR A C 1
ATOM 1724 O O . THR A 1 210 ? -1.858 1.298 -25.759 1.00 92.06 210 THR A O 1
ATOM 1727 N N . GLU A 1 211 ? -1.666 -0.495 -27.092 1.00 94.25 211 GLU A N 1
ATOM 1728 C CA . GLU A 1 211 ? -3.098 -0.817 -27.082 1.00 94.25 211 GLU A CA 1
ATOM 1729 C C . GLU A 1 211 ? -3.559 -1.206 -25.674 1.00 94.25 211 GLU A C 1
ATOM 1731 O O . GLU A 1 211 ? -4.506 -0.619 -25.145 1.00 94.25 211 GLU A O 1
ATOM 1736 N N . PHE A 1 212 ? -2.822 -2.117 -25.032 1.00 91.94 212 PHE A N 1
ATOM 1737 C CA . PHE A 1 212 ? -3.072 -2.524 -23.651 1.00 91.94 212 PHE A CA 1
ATOM 1738 C C . PHE A 1 212 ? -3.021 -1.330 -22.692 1.00 91.94 212 PHE A C 1
ATOM 1740 O O . PHE A 1 212 ? -3.938 -1.137 -21.894 1.00 91.94 212 PHE A O 1
ATOM 1747 N N . MET A 1 213 ? -1.988 -0.488 -22.789 1.00 92.31 213 MET A N 1
ATOM 1748 C CA . MET A 1 213 ? -1.842 0.682 -21.921 1.00 92.31 213 MET A CA 1
ATOM 1749 C C . MET A 1 213 ? -2.963 1.701 -22.114 1.00 92.31 213 MET A C 1
ATOM 1751 O O . MET A 1 213 ? -3.492 2.219 -21.130 1.00 92.31 213 MET A O 1
ATOM 1755 N N . ASN A 1 214 ? -3.369 1.965 -23.356 1.00 91.44 214 ASN A N 1
ATOM 1756 C CA . ASN A 1 214 ? -4.484 2.865 -23.640 1.00 91.44 214 ASN A CA 1
ATOM 1757 C C . ASN A 1 214 ? -5.793 2.328 -23.057 1.00 91.44 214 ASN A C 1
ATOM 1759 O O . ASN A 1 214 ? -6.531 3.079 -22.417 1.00 91.44 214 ASN A O 1
ATOM 1763 N N . GLN A 1 215 ? -6.057 1.029 -23.221 1.00 92.62 215 GLN A N 1
ATOM 1764 C CA . GLN A 1 215 ? -7.231 0.382 -22.641 1.00 92.62 215 GLN A CA 1
ATOM 1765 C C . GLN A 1 215 ? -7.215 0.473 -21.109 1.00 92.62 215 GLN A C 1
ATOM 1767 O O . GLN A 1 215 ? -8.202 0.889 -20.503 1.00 92.62 215 GLN A O 1
ATOM 1772 N N . LEU A 1 216 ? -6.084 0.143 -20.482 1.00 90.56 216 LEU A N 1
ATOM 1773 C CA . LEU A 1 216 ? -5.905 0.162 -19.032 1.00 90.56 216 LEU A CA 1
ATOM 1774 C C . LEU A 1 216 ? -6.146 1.563 -18.446 1.00 90.56 216 LEU A C 1
ATOM 1776 O O . LEU A 1 216 ? -6.932 1.726 -17.509 1.00 90.56 216 LEU A O 1
ATOM 1780 N N . LEU A 1 217 ? -5.530 2.588 -19.045 1.00 89.25 217 LEU A N 1
ATOM 1781 C CA . LEU A 1 217 ? -5.690 3.983 -18.630 1.00 89.25 217 LEU A CA 1
ATOM 1782 C C . LEU A 1 217 ? -7.129 4.481 -18.831 1.00 89.25 217 LEU A C 1
ATOM 1784 O O . LEU A 1 217 ? -7.652 5.188 -17.966 1.00 89.25 217 LEU A O 1
ATOM 1788 N N . ALA A 1 218 ? -7.788 4.093 -19.927 1.00 90.19 218 ALA A N 1
ATOM 1789 C CA . ALA A 1 218 ? -9.176 4.461 -20.201 1.00 90.19 218 ALA A CA 1
ATOM 1790 C C . ALA A 1 218 ? -10.154 3.839 -19.191 1.00 90.19 218 ALA A C 1
ATOM 1792 O O . ALA A 1 218 ? -11.063 4.525 -18.713 1.00 90.19 218 ALA A O 1
ATOM 1793 N N . ILE A 1 219 ? -9.954 2.569 -18.812 1.00 90.19 219 ILE A N 1
ATOM 1794 C CA . ILE A 1 219 ? -10.756 1.919 -17.764 1.00 90.19 219 ILE A CA 1
ATOM 1795 C C . ILE A 1 219 ? -10.574 2.669 -16.438 1.00 90.19 219 ILE A C 1
ATOM 1797 O O . ILE A 1 219 ? -11.569 3.016 -15.799 1.00 90.19 219 ILE A O 1
ATOM 1801 N N . ASN A 1 220 ? -9.332 2.998 -16.058 1.00 87.56 220 ASN A N 1
ATOM 1802 C CA . ASN A 1 220 ? -9.057 3.740 -14.826 1.00 87.56 220 ASN A CA 1
ATOM 1803 C C . ASN A 1 220 ? -9.763 5.104 -14.825 1.00 87.56 220 ASN A C 1
ATOM 1805 O O . ASN A 1 220 ? -10.421 5.458 -13.850 1.00 87.56 220 ASN A O 1
ATOM 1809 N N . GLN A 1 221 ? -9.667 5.859 -15.925 1.00 87.31 221 GLN A N 1
ATOM 1810 C CA . GLN A 1 221 ? -10.351 7.150 -16.066 1.00 87.31 221 GLN A CA 1
ATOM 1811 C C . GLN A 1 221 ? -11.870 7.023 -15.925 1.00 87.31 221 GLN A C 1
ATOM 1813 O O . GLN A 1 221 ? -12.502 7.871 -15.298 1.00 87.31 221 GLN A O 1
ATOM 1818 N N . ARG A 1 222 ? -12.471 5.968 -16.487 1.00 87.38 222 ARG A N 1
ATOM 1819 C CA . ARG A 1 222 ? -13.914 5.735 -16.371 1.00 87.38 222 ARG A CA 1
ATOM 1820 C C . ARG A 1 222 ? -14.327 5.402 -14.938 1.00 87.38 222 ARG A C 1
ATOM 1822 O O . ARG A 1 222 ? -15.352 5.904 -14.494 1.00 87.38 222 ARG A O 1
ATOM 1829 N N . ILE A 1 223 ? -13.532 4.608 -14.218 1.00 83.62 223 ILE A N 1
ATOM 1830 C CA . ILE A 1 223 ? -13.781 4.294 -12.801 1.00 83.62 223 ILE A CA 1
ATOM 1831 C C . ILE A 1 223 ? -13.706 5.561 -11.944 1.00 83.62 223 ILE A C 1
ATOM 1833 O O . ILE A 1 223 ? -14.615 5.796 -11.155 1.00 83.62 223 ILE A O 1
ATOM 1837 N N . VAL A 1 224 ? -12.682 6.401 -12.138 1.00 81.25 224 VAL A N 1
ATOM 1838 C CA . VAL A 1 224 ? -12.542 7.673 -11.403 1.00 81.25 224 VAL A CA 1
ATOM 1839 C C . VAL A 1 224 ? -13.757 8.574 -11.630 1.00 81.25 224 VAL A C 1
ATOM 1841 O O . VAL A 1 224 ? -14.372 9.010 -10.666 1.00 81.25 224 VAL A O 1
ATOM 1844 N N . LYS A 1 225 ? -14.187 8.755 -12.886 1.00 83.69 225 LYS A N 1
ATOM 1845 C CA . LYS A 1 225 ? -15.392 9.543 -13.205 1.00 83.69 225 LYS A CA 1
ATOM 1846 C C . LYS A 1 225 ? -16.669 8.983 -12.578 1.00 83.69 225 LYS A C 1
ATOM 1848 O O . LYS A 1 225 ? -17.572 9.739 -12.250 1.00 83.69 225 LYS A O 1
ATOM 1853 N N . LEU A 1 226 ? -16.800 7.660 -12.468 1.00 80.50 226 LEU A N 1
ATOM 1854 C CA . LEU A 1 226 ? -17.955 7.050 -11.802 1.00 80.50 226 LEU A CA 1
ATOM 1855 C C . LEU A 1 226 ? -17.916 7.280 -10.289 1.00 80.50 226 LEU A C 1
ATOM 1857 O O . LEU A 1 226 ? -18.967 7.473 -9.692 1.00 80.50 226 LEU A O 1
ATOM 1861 N N . ALA A 1 227 ? -16.727 7.268 -9.685 1.00 71.44 227 ALA A N 1
ATOM 1862 C CA . ALA A 1 227 ? -16.554 7.532 -8.262 1.00 71.44 227 ALA A CA 1
ATOM 1863 C C . ALA A 1 227 ? -16.825 9.000 -7.900 1.00 71.44 227 ALA A C 1
ATOM 1865 O O . ALA A 1 227 ? -17.436 9.247 -6.874 1.00 71.44 227 ALA A O 1
ATOM 1866 N N . GLU A 1 228 ? -16.434 9.956 -8.749 1.00 70.31 228 GLU A N 1
ATOM 1867 C CA . GLU A 1 228 ? -16.712 11.392 -8.552 1.00 70.31 228 GLU A CA 1
ATOM 1868 C C . GLU A 1 228 ? -18.210 11.745 -8.617 1.00 70.31 228 GLU A C 1
ATOM 1870 O O . GLU A 1 228 ? -18.616 12.786 -8.111 1.00 70.31 228 GLU A O 1
ATOM 1875 N N . ASN A 1 229 ? -19.024 10.899 -9.256 1.00 56.97 229 ASN A N 1
ATOM 1876 C CA . ASN A 1 229 ? -20.465 11.105 -9.428 1.00 56.97 229 ASN A CA 1
ATOM 1877 C C . ASN A 1 229 ? -21.330 10.387 -8.370 1.00 56.97 229 ASN A C 1
ATOM 1879 O O . ASN A 1 229 ? -22.557 10.446 -8.476 1.00 56.97 229 ASN A O 1
ATOM 1883 N N . ASN A 1 230 ? -20.719 9.693 -7.401 1.00 47.06 230 ASN A N 1
ATOM 1884 C CA . ASN A 1 230 ? -21.393 9.053 -6.260 1.00 47.06 230 ASN A CA 1
ATOM 1885 C C . ASN A 1 230 ? -21.155 9.849 -4.976 1.00 47.06 230 ASN A C 1
ATOM 1887 O O . ASN A 1 230 ? -22.076 9.852 -4.132 1.00 47.06 230 ASN A O 1
#

Sequence (230 aa):
MRRDTRTSEKEHVVIALNISLEGRVGVLILDTGYHVPRPVIIMEDRLYPHTGWFKPGGTSRSRRLYNYTLHPSGRYVLWDVKEIRKGIEECESALIYTHQAFLSPVDCTERRNLVYNFKSLLKRDARGNVIAGLYFGLKPFELGHFALFYQDEKQQQVDFKISFKDIFLARELPETIYESLRRCQHQLELDDCDGLIKLLKETSSALNNTEFMNQLLAINQRIVKLAENN

Organism: NCBI:txid35525

pLDDT: mean 84.46, std 14.15, range [29.31, 96.62]

Foldseek 3Di:
DDPDPPPPPPDFDKDWDWDADPNWTWIWIDRCDAFALDIAIETQVCDPVHDAKDAGAEDPQKGKIWGWYQDPVNQWIKIKIWIAHPNDIDIDIDIDGDNDDDDDCVVRPDPDPPLAQKDWQFDADSSRYTAWIKMWGQDQLVPTWIWGWHADPVRDIDIDIGRLVLLQPDPDDDPVVLVSQQRRCVSSVPPDSCVSSVVSNVVSVQSNPPVNSVVSVVSVVVVVVVVVVD